Protein AF-A0A9P5WMN0-F1 (afdb_monomer)

Structure (mmCIF, N/CA/C/O backbone):
data_AF-A0A9P5WMN0-F1
#
_entry.id   AF-A0A9P5WMN0-F1
#
loop_
_atom_site.group_PDB
_atom_site.id
_atom_site.type_symbol
_atom_site.label_atom_id
_atom_site.label_alt_id
_atom_site.label_comp_id
_atom_site.label_asym_id
_atom_site.label_entity_id
_atom_site.label_seq_id
_atom_site.pdbx_PD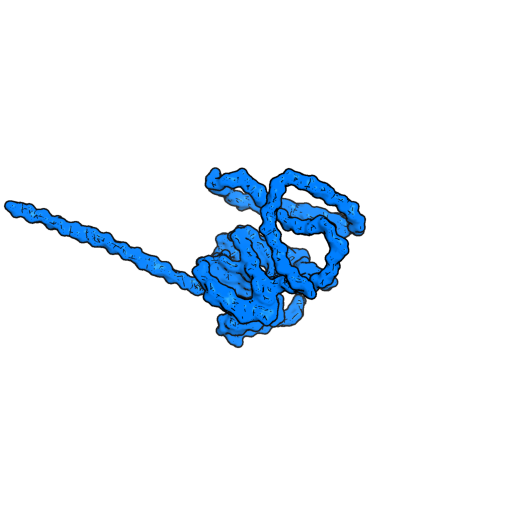B_ins_code
_atom_site.Cartn_x
_atom_site.Cartn_y
_atom_site.Cartn_z
_atom_site.occupancy
_atom_site.B_iso_or_equiv
_atom_site.auth_seq_id
_atom_site.auth_comp_id
_atom_site.auth_asym_id
_atom_site.auth_atom_id
_atom_site.pdbx_PDB_model_num
ATOM 1 N N . MET A 1 1 ? -53.849 22.111 52.551 1.00 44.53 1 MET A N 1
ATOM 2 C CA . MET A 1 1 ? -52.471 22.294 52.045 1.00 44.53 1 MET A CA 1
ATOM 3 C C . MET A 1 1 ? -52.148 21.080 51.183 1.00 44.53 1 MET A C 1
ATOM 5 O O . MET A 1 1 ? -52.202 19.975 51.702 1.00 44.53 1 MET A O 1
ATOM 9 N N . LYS A 1 2 ? -51.969 21.248 49.867 1.00 42.25 2 LYS A N 1
ATOM 10 C CA . LYS A 1 2 ? -51.647 20.153 48.933 1.00 42.25 2 LYS A CA 1
ATOM 11 C C . LYS A 1 2 ? -50.148 20.217 48.636 1.00 42.25 2 LYS A C 1
ATOM 13 O O . LYS A 1 2 ? -49.688 21.231 48.123 1.00 42.25 2 LYS A O 1
ATOM 18 N N . LEU A 1 3 ? -49.412 19.172 49.013 1.00 46.31 3 LEU A N 1
ATOM 19 C CA . LE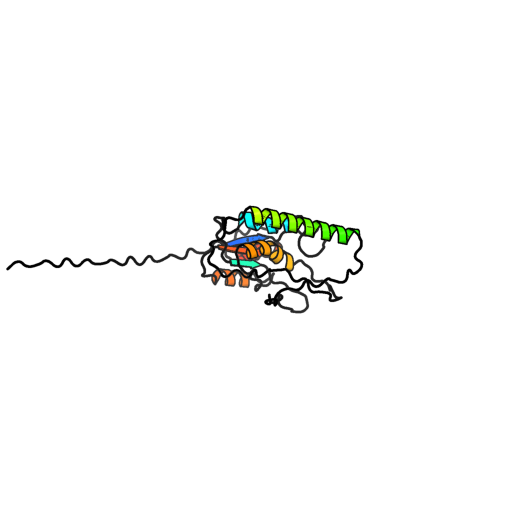U A 1 3 ? -47.995 19.017 48.691 1.00 46.31 3 LEU A CA 1
ATOM 20 C C . LEU A 1 3 ? -47.851 18.703 47.199 1.00 46.31 3 LEU A C 1
ATOM 22 O O . LEU A 1 3 ? -48.393 17.710 46.717 1.00 46.31 3 LEU A O 1
ATOM 26 N N . LEU A 1 4 ? -47.136 19.561 46.474 1.00 49.88 4 LEU A N 1
ATOM 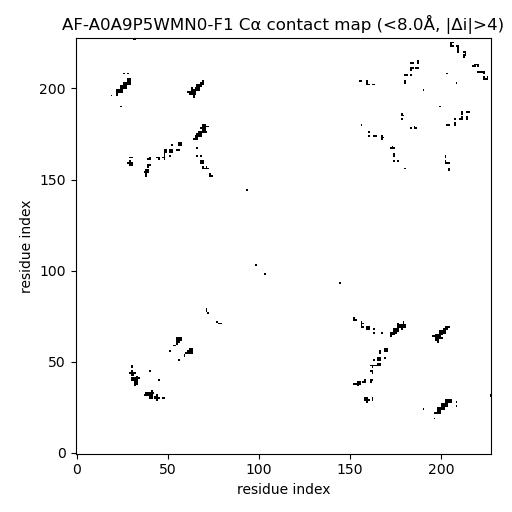27 C CA . LEU A 1 4 ? -46.728 19.308 45.098 1.00 49.88 4 LEU A CA 1
ATOM 28 C C . LEU A 1 4 ? -45.491 18.404 45.128 1.00 49.88 4 LEU A C 1
ATOM 30 O O . LEU A 1 4 ? -44.443 18.781 45.644 1.00 49.88 4 LEU A O 1
ATOM 34 N N . SER A 1 5 ? -45.648 17.191 44.603 1.00 60.88 5 SER A N 1
ATOM 35 C CA . SER A 1 5 ? -44.563 16.241 44.375 1.00 60.88 5 SER A CA 1
ATOM 36 C C . SER A 1 5 ? -43.734 16.719 43.182 1.00 60.88 5 SER A C 1
ATOM 38 O O . SER A 1 5 ? -44.205 16.720 42.046 1.00 60.88 5 SER A O 1
ATOM 40 N N . VAL A 1 6 ? -42.507 17.165 43.443 1.00 59.56 6 VAL A N 1
ATOM 41 C CA . VAL A 1 6 ? -41.497 17.423 42.410 1.00 59.56 6 VAL A CA 1
ATOM 42 C C . VAL A 1 6 ? -40.859 16.086 42.046 1.00 59.56 6 VAL A C 1
ATOM 44 O O . VAL A 1 6 ? -39.997 15.578 42.759 1.00 59.56 6 VAL A O 1
ATOM 47 N N . SER A 1 7 ? -41.329 15.487 40.952 1.00 58.06 7 SER A N 1
ATOM 48 C CA . SER A 1 7 ? -40.680 14.327 40.344 1.00 58.06 7 SER A CA 1
ATOM 49 C C . SER A 1 7 ? -39.392 14.800 39.673 1.00 58.06 7 SER A C 1
ATOM 51 O O . SER A 1 7 ? -39.427 15.509 38.667 1.00 58.06 7 SER A O 1
ATOM 53 N N . ALA A 1 8 ? -38.253 14.463 40.275 1.00 60.94 8 ALA A N 1
ATOM 54 C CA . ALA A 1 8 ? -36.941 14.716 39.707 1.00 60.94 8 ALA A CA 1
ATOM 55 C C . ALA A 1 8 ? -36.767 13.845 38.454 1.00 60.94 8 ALA A C 1
ATOM 57 O O . ALA A 1 8 ? -36.600 12.630 38.539 1.00 60.94 8 ALA A O 1
ATOM 58 N N . LEU A 1 9 ? -36.833 14.476 37.282 1.00 57.47 9 LEU A N 1
ATOM 59 C CA . LEU A 1 9 ? -36.510 13.851 36.005 1.00 57.47 9 LEU A CA 1
ATOM 60 C C . LEU A 1 9 ? -34.980 13.696 35.934 1.00 57.47 9 LEU A C 1
ATOM 62 O O . LEU A 1 9 ? -34.267 14.590 35.481 1.00 57.47 9 LEU A O 1
ATOM 66 N N . SER A 1 10 ? -34.458 12.589 36.464 1.00 63.22 10 SER A N 1
ATOM 67 C CA . SER A 1 10 ? -33.043 12.232 36.338 1.00 63.22 10 SER A CA 1
ATOM 68 C C . SER A 1 10 ? -32.718 11.939 34.873 1.00 63.22 10 SER A C 1
ATOM 70 O O . SER A 1 10 ? -33.024 10.867 34.354 1.00 63.22 10 SER A O 1
ATOM 72 N N . LEU A 1 11 ? -32.095 12.909 34.204 1.00 59.69 11 LEU A N 1
ATOM 73 C CA . LEU A 1 11 ? -31.536 12.766 32.865 1.00 59.69 11 LEU A CA 1
ATOM 74 C C . LEU A 1 11 ? -30.293 11.864 32.955 1.00 59.69 11 LEU A C 1
ATOM 76 O O . LEU A 1 11 ? -29.200 12.318 33.292 1.00 59.69 11 LEU A O 1
ATOM 80 N N . VAL A 1 12 ? -30.468 10.563 32.718 1.00 63.06 12 VAL A N 1
ATOM 81 C CA . VAL A 1 12 ? -29.351 9.613 32.631 1.00 63.06 12 VAL A CA 1
ATOM 82 C C . VAL A 1 12 ? -28.606 9.892 31.324 1.00 63.06 12 VAL A C 1
ATOM 84 O O . VAL A 1 12 ? -29.036 9.484 30.248 1.00 63.06 12 VAL A O 1
ATOM 87 N N . LEU A 1 13 ? -27.494 10.622 31.412 1.00 63.94 13 LEU A N 1
ATOM 88 C CA . LEU A 1 13 ? -26.511 10.730 30.336 1.00 63.94 13 LEU A CA 1
ATOM 89 C C . LEU A 1 13 ? -25.869 9.350 30.140 1.00 63.94 13 LEU A C 1
ATOM 91 O O . LEU A 1 13 ? -24.955 8.978 30.874 1.00 63.94 13 LEU A O 1
ATOM 95 N N . LEU A 1 14 ? -26.362 8.576 29.169 1.00 63.16 14 LEU A N 1
ATOM 96 C CA . LEU A 1 14 ? -25.660 7.388 28.687 1.00 63.16 14 LEU A CA 1
ATOM 97 C C . LEU A 1 14 ? -24.395 7.857 27.957 1.00 63.16 14 LEU A C 1
ATOM 99 O O . LEU A 1 14 ? -24.438 8.236 26.788 1.00 63.16 14 LEU A O 1
ATOM 103 N N . SER A 1 15 ? -23.262 7.845 28.651 1.00 66.19 15 SER A N 1
ATOM 104 C CA . SER A 1 15 ? -21.945 7.966 28.038 1.00 66.19 15 SER A CA 1
ATOM 105 C C . SER A 1 15 ? -21.665 6.702 27.223 1.00 66.19 15 SER A C 1
ATOM 107 O O . SER A 1 15 ? -21.226 5.678 27.744 1.00 66.19 15 SER A O 1
ATOM 109 N N . THR A 1 16 ? -21.939 6.752 25.919 1.00 65.88 16 THR A N 1
ATOM 110 C CA . THR A 1 16 ? -21.527 5.698 24.988 1.00 65.88 16 THR A CA 1
ATOM 111 C C . THR A 1 16 ? -20.004 5.697 24.898 1.00 65.88 16 THR A C 1
ATOM 113 O O . THR A 1 16 ? -19.410 6.536 24.218 1.00 65.88 16 THR A O 1
ATOM 116 N N . LEU A 1 17 ? -19.358 4.770 25.603 1.00 62.41 17 LEU A N 1
ATOM 117 C CA . LEU A 1 17 ? -17.940 4.479 25.423 1.00 62.41 17 LEU A CA 1
ATOM 118 C C . LEU A 1 17 ? -17.764 3.867 24.029 1.00 62.41 17 LEU A C 1
ATOM 120 O O . LEU A 1 17 ? -18.001 2.676 23.826 1.00 62.41 17 LEU A O 1
ATOM 124 N N . ALA A 1 18 ? -17.386 4.692 23.052 1.00 63.16 18 ALA A N 1
ATOM 125 C CA . ALA A 1 18 ? -16.994 4.215 21.736 1.00 63.16 18 ALA A CA 1
ATOM 126 C C . ALA A 1 18 ? -15.777 3.300 21.909 1.00 63.16 18 ALA A C 1
ATOM 128 O O . ALA A 1 18 ? -14.678 3.745 22.241 1.00 63.16 18 ALA A O 1
ATOM 129 N N . THR A 1 19 ? -15.987 1.998 21.738 1.00 60.47 19 THR A N 1
ATOM 130 C CA . THR A 1 19 ? -14.888 1.039 21.754 1.00 60.47 19 THR A CA 1
ATOM 131 C C . THR A 1 19 ? -14.175 1.189 20.418 1.00 60.47 19 THR A C 1
ATOM 133 O O . THR A 1 19 ? -14.721 0.815 19.383 1.00 60.47 19 THR A O 1
ATOM 136 N N . ALA A 1 20 ? -12.988 1.795 20.414 1.00 67.31 20 ALA A N 1
ATOM 137 C CA . ALA A 1 20 ? -12.162 1.839 19.215 1.00 67.31 20 ALA A CA 1
ATOM 138 C C . ALA A 1 20 ? -11.771 0.397 18.862 1.00 67.31 20 ALA A C 1
ATOM 140 O O . ALA A 1 20 ? -10.966 -0.223 19.563 1.00 67.31 20 ALA A O 1
ATOM 141 N N . SER A 1 21 ? -12.389 -0.158 17.817 1.00 74.06 21 SER A N 1
ATOM 142 C CA . SER A 1 21 ? -11.979 -1.454 17.282 1.00 74.06 21 SER A CA 1
ATOM 143 C C . SER A 1 21 ? -10.511 -1.379 16.880 1.00 74.06 21 SER A C 1
ATOM 145 O O . SER A 1 21 ? -10.051 -0.352 16.375 1.00 74.06 21 SER A O 1
ATOM 147 N N . LYS A 1 22 ? -9.766 -2.466 17.101 1.00 83.69 22 LYS A N 1
ATOM 148 C CA . LYS A 1 22 ? -8.418 -2.565 16.541 1.00 83.69 22 LYS A CA 1
ATOM 149 C C . LYS A 1 22 ? -8.531 -2.523 15.009 1.00 83.69 22 LYS A C 1
ATOM 151 O O . LYS A 1 22 ? -9.457 -3.145 14.482 1.00 83.69 22 LYS A O 1
ATOM 156 N N . PRO A 1 23 ? -7.637 -1.801 14.315 1.00 93.38 23 PRO A N 1
ATOM 157 C CA . PRO A 1 23 ? -7.637 -1.783 12.861 1.00 93.38 23 PRO A CA 1
ATOM 158 C C . PRO A 1 23 ? -7.318 -3.181 12.326 1.00 93.38 23 PRO A C 1
ATOM 160 O O . PRO A 1 23 ? -6.472 -3.887 12.882 1.00 93.38 23 PRO A O 1
ATOM 163 N N . THR A 1 24 ? -7.960 -3.562 11.230 1.00 95.19 24 THR A N 1
ATOM 164 C CA . THR A 1 24 ? -7.490 -4.661 10.386 1.00 95.19 24 THR A CA 1
ATOM 165 C C . THR A 1 24 ? -6.343 -4.150 9.516 1.00 95.19 24 THR A C 1
ATOM 167 O O . THR A 1 24 ? -6.385 -3.020 9.025 1.00 95.19 24 THR A O 1
ATOM 170 N N . VAL A 1 25 ? -5.305 -4.968 9.349 1.00 95.75 25 VAL A N 1
ATOM 171 C CA . VAL A 1 25 ? -4.177 -4.678 8.459 1.00 95.75 25 VAL A CA 1
ATOM 172 C C . VAL A 1 25 ? -4.340 -5.519 7.200 1.00 95.75 25 VAL A C 1
ATOM 174 O O . VAL A 1 25 ? -4.407 -6.742 7.279 1.00 95.75 25 VAL A O 1
ATOM 177 N N . TYR A 1 26 ? -4.407 -4.856 6.052 1.00 96.44 26 TYR A N 1
ATOM 178 C CA . TYR A 1 26 ? -4.365 -5.468 4.732 1.00 96.44 26 TYR A CA 1
ATOM 179 C C . TYR A 1 26 ? -2.967 -5.282 4.169 1.00 96.44 26 TYR A C 1
ATOM 181 O O . TYR A 1 26 ? -2.472 -4.159 4.094 1.00 96.44 26 TYR A O 1
ATOM 189 N N . LEU A 1 27 ? -2.341 -6.381 3.777 1.00 94.25 27 LEU A N 1
ATOM 190 C CA . LEU A 1 27 ? -1.017 -6.378 3.182 1.00 94.25 27 LEU A CA 1
ATOM 191 C C . LEU A 1 27 ? -1.140 -6.829 1.724 1.00 94.25 27 LEU A C 1
ATOM 193 O O . LEU A 1 27 ? -1.723 -7.876 1.449 1.00 94.25 27 LEU A O 1
ATOM 197 N N . ILE A 1 28 ? -0.633 -6.017 0.798 1.00 94.19 28 ILE A N 1
ATOM 198 C CA . ILE A 1 28 ? -0.629 -6.294 -0.640 1.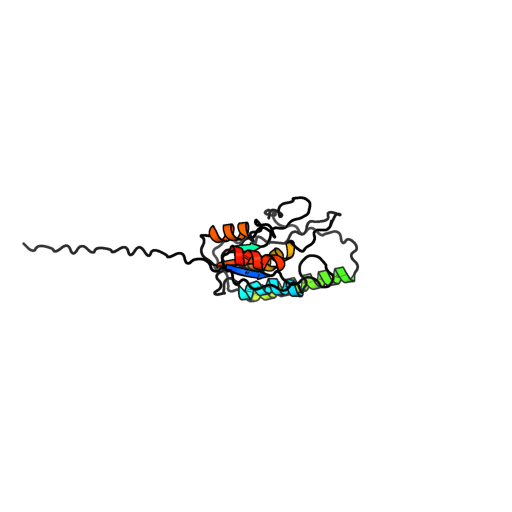00 94.19 28 ILE A CA 1
ATOM 199 C C . ILE A 1 28 ? 0.790 -6.184 -1.206 1.00 94.19 28 ILE A C 1
ATOM 201 O O . ILE A 1 28 ? 1.632 -5.436 -0.707 1.00 94.19 28 ILE A O 1
ATOM 205 N N . ARG A 1 29 ? 1.050 -6.920 -2.285 1.00 93.06 29 ARG A N 1
ATOM 206 C CA . ARG A 1 29 ? 2.260 -6.759 -3.099 1.00 93.06 29 ARG A CA 1
ATOM 207 C C . ARG A 1 29 ? 2.099 -5.568 -4.048 1.00 93.06 29 ARG A C 1
ATOM 209 O O . ARG A 1 29 ? 0.979 -5.218 -4.423 1.00 93.06 29 ARG A O 1
ATOM 216 N N . HIS A 1 30 ? 3.220 -4.988 -4.475 1.00 92.31 30 HIS A N 1
ATOM 217 C CA . HIS A 1 30 ? 3.236 -4.053 -5.598 1.00 92.31 30 HIS A CA 1
ATOM 218 C C . HIS A 1 30 ? 2.675 -4.661 -6.897 1.00 92.31 30 HIS A C 1
ATOM 220 O O . HIS A 1 30 ? 2.721 -5.872 -7.117 1.00 92.31 30 HIS A O 1
ATOM 226 N N . GLY A 1 31 ? 2.208 -3.798 -7.797 1.00 90.69 31 GLY A N 1
ATOM 227 C CA . GLY A 1 31 ? 1.815 -4.166 -9.152 1.00 90.69 31 GLY A CA 1
ATOM 228 C C . GLY A 1 31 ? 2.992 -4.648 -10.008 1.00 90.69 31 GLY A C 1
ATOM 229 O O . GLY A 1 31 ? 4.164 -4.527 -9.668 1.00 90.69 31 GLY A O 1
ATOM 230 N N . GLU A 1 32 ? 2.669 -5.210 -11.152 1.00 90.94 32 GLU A N 1
ATOM 231 C CA . GLU A 1 32 ? 3.518 -6.096 -11.931 1.00 90.94 32 GLU A CA 1
ATOM 232 C C . GLU A 1 32 ? 4.648 -5.335 -12.591 1.00 90.94 32 GLU A C 1
ATOM 234 O O . GLU A 1 32 ? 4.435 -4.261 -13.165 1.00 90.94 32 GLU A O 1
ATOM 239 N N . LYS A 1 33 ? 5.835 -5.937 -12.557 1.00 88.62 33 LYS A N 1
ATOM 240 C CA . LYS A 1 33 ? 7.034 -5.379 -13.167 1.00 88.62 33 LYS A CA 1
ATOM 241 C C . LYS A 1 33 ? 6.930 -5.427 -14.701 1.00 88.62 33 LYS A C 1
ATOM 243 O O . LYS A 1 33 ? 6.336 -6.354 -15.257 1.00 88.62 33 LYS A O 1
ATOM 248 N N . PRO A 1 34 ? 7.496 -4.441 -15.411 1.00 85.56 34 PRO A N 1
ATOM 249 C CA . PRO A 1 34 ? 7.725 -4.549 -16.845 1.00 85.56 34 PRO A CA 1
ATOM 250 C C . PRO A 1 34 ? 8.575 -5.782 -17.181 1.00 85.56 34 PRO A C 1
ATOM 252 O O . PRO A 1 34 ? 9.575 -6.058 -16.519 1.00 85.56 34 PRO A O 1
ATOM 255 N N . SER A 1 35 ? 8.205 -6.521 -18.230 1.00 85.25 35 SER A N 1
ATOM 256 C CA . SER A 1 35 ? 8.931 -7.730 -18.657 1.00 85.25 35 SER A CA 1
ATOM 257 C C . SER A 1 35 ? 10.324 -7.441 -19.222 1.00 85.25 35 SER A C 1
ATOM 259 O O . SER A 1 35 ? 11.151 -8.340 -19.319 1.00 85.25 35 SER A O 1
ATOM 261 N N . ASP A 1 36 ? 10.571 -6.198 -19.631 1.00 79.31 36 ASP A N 1
ATOM 262 C CA . ASP A 1 36 ? 11.859 -5.717 -20.132 1.00 79.31 36 ASP A CA 1
ATOM 263 C C . ASP A 1 36 ? 12.821 -5.296 -19.006 1.00 79.31 36 ASP A C 1
ATOM 265 O O . ASP A 1 36 ? 13.925 -4.828 -19.281 1.00 79.31 36 ASP A O 1
ATOM 269 N N . GLY A 1 37 ? 12.415 -5.463 -17.741 1.00 77.75 37 GLY A N 1
ATOM 270 C CA . GLY A 1 37 ? 13.210 -5.087 -16.576 1.00 77.75 37 GLY A CA 1
ATOM 271 C C . GLY A 1 37 ? 13.271 -3.580 -16.326 1.00 77.75 37 GLY A C 1
ATOM 272 O O . GLY A 1 37 ? 14.035 -3.149 -15.459 1.00 77.75 37 GLY A O 1
ATOM 273 N N . SER A 1 38 ? 12.482 -2.775 -17.048 1.00 74.12 38 SER A N 1
ATOM 274 C CA . SER A 1 38 ? 12.406 -1.335 -16.807 1.00 74.12 38 SER A CA 1
ATOM 275 C C . SER A 1 38 ? 11.845 -0.998 -15.415 1.00 74.12 38 SER A C 1
ATOM 277 O O . SER A 1 38 ? 11.296 -1.831 -14.677 1.00 74.12 38 SER A O 1
ATOM 279 N N . THR A 1 39 ? 12.071 0.246 -14.998 1.00 79.94 39 THR A N 1
ATOM 280 C CA . THR A 1 39 ? 11.676 0.769 -13.687 1.00 79.94 39 THR A CA 1
ATOM 281 C C . THR A 1 39 ? 10.161 0.985 -13.604 1.00 79.94 39 THR A C 1
ATOM 283 O O . THR A 1 39 ? 9.492 1.136 -14.621 1.00 79.94 39 THR A O 1
ATOM 286 N N . GLY A 1 40 ? 9.601 1.003 -12.389 1.00 82.50 40 GLY A N 1
ATOM 287 C CA . GLY A 1 40 ? 8.171 1.268 -12.189 1.00 82.50 40 GLY A CA 1
ATOM 288 C C . GLY A 1 40 ? 7.253 0.087 -12.530 1.00 82.50 40 GLY A C 1
ATOM 289 O O . GLY A 1 40 ? 7.667 -1.073 -12.468 1.00 82.50 40 GLY A O 1
ATOM 290 N N . LEU A 1 41 ? 5.980 0.376 -12.808 1.00 84.00 41 LEU A N 1
ATOM 291 C CA . LEU A 1 41 ? 4.943 -0.623 -13.090 1.00 84.00 41 LEU A CA 1
ATOM 292 C C . LEU A 1 41 ? 4.820 -0.892 -14.596 1.00 84.00 41 LEU A C 1
ATOM 294 O O . LEU A 1 41 ? 4.970 -0.000 -15.422 1.00 84.00 41 LEU A O 1
ATOM 298 N N . SER A 1 42 ? 4.486 -2.128 -14.959 1.00 86.62 42 SER A N 1
ATOM 299 C CA . SER A 1 42 ? 3.977 -2.447 -16.296 1.00 86.62 42 SER A CA 1
ATOM 300 C C . SER A 1 42 ? 2.608 -1.797 -16.516 1.00 86.62 42 SER A C 1
ATOM 302 O O . SER A 1 42 ? 1.894 -1.521 -15.556 1.00 86.62 42 SER A O 1
ATOM 304 N N . SER A 1 43 ? 2.162 -1.667 -17.770 1.00 87.88 43 SER A N 1
ATOM 305 C CA . SER A 1 43 ? 0.802 -1.183 -18.080 1.00 87.88 43 SER A CA 1
ATOM 306 C C . SER A 1 43 ? -0.298 -1.984 -17.363 1.00 87.88 43 SER A C 1
ATOM 308 O O . SER A 1 43 ? -1.291 -1.425 -16.896 1.00 87.88 43 SER A O 1
ATOM 310 N N . ALA A 1 44 ? -0.106 -3.297 -17.212 1.00 90.12 44 ALA A N 1
ATOM 311 C CA . ALA A 1 44 ? -1.030 -4.135 -16.458 1.00 90.12 44 ALA A CA 1
ATOM 312 C C . ALA A 1 44 ? -0.957 -3.851 -14.940 1.00 90.12 44 ALA A C 1
ATOM 314 O O . ALA A 1 44 ? -1.988 -3.819 -14.266 1.00 90.12 44 ALA A O 1
ATOM 315 N N . GLY A 1 45 ? 0.241 -3.593 -14.403 1.00 90.31 45 GLY A N 1
ATOM 316 C CA . GLY A 1 45 ? 0.448 -3.134 -13.025 1.00 90.31 45 GLY A CA 1
ATOM 317 C C . GLY A 1 45 ? -0.205 -1.776 -12.742 1.00 90.31 45 GLY A C 1
ATOM 318 O O . GLY A 1 45 ? -0.921 -1.640 -11.752 1.00 90.31 45 GLY A O 1
ATOM 319 N N . GLU A 1 46 ? -0.057 -0.806 -13.646 1.00 90.38 46 GLU A N 1
ATOM 320 C CA . GLU A 1 46 ? -0.739 0.496 -13.580 1.00 90.38 46 GLU A CA 1
ATOM 321 C C . GLU A 1 46 ? -2.266 0.328 -13.586 1.00 90.38 46 GLU A C 1
ATOM 323 O O . GLU A 1 46 ? -2.979 0.932 -12.781 1.00 90.38 46 GLU A O 1
ATOM 328 N N . GLN A 1 47 ? -2.792 -0.542 -14.456 1.00 91.19 47 GLN A N 1
ATOM 329 C CA . GLN A 1 47 ? -4.224 -0.832 -14.494 1.00 91.19 47 GLN A CA 1
ATOM 330 C C . GLN A 1 47 ? -4.714 -1.435 -13.171 1.00 91.19 47 GLN A C 1
ATOM 332 O O . GLN A 1 47 ? -5.803 -1.092 -12.702 1.00 91.19 47 GLN A O 1
ATOM 337 N N . ARG A 1 48 ? -3.926 -2.311 -12.542 1.00 92.12 48 ARG A N 1
ATOM 338 C CA . ARG A 1 48 ? -4.267 -2.876 -11.229 1.00 92.12 48 ARG A CA 1
ATOM 339 C C . ARG A 1 48 ? -4.203 -1.850 -10.109 1.00 92.12 48 ARG A C 1
ATOM 341 O O . ARG A 1 48 ? -5.128 -1.833 -9.298 1.00 92.12 48 ARG A O 1
ATOM 348 N N . ALA A 1 49 ? -3.219 -0.953 -10.118 1.00 93.12 49 ALA A N 1
ATOM 349 C CA . ALA A 1 49 ? -3.165 0.186 -9.202 1.00 93.12 49 ALA A CA 1
ATOM 350 C C . ALA A 1 49 ? -4.461 1.017 -9.279 1.00 93.12 49 ALA A C 1
ATOM 352 O O . ALA A 1 49 ? -5.099 1.300 -8.265 1.00 93.12 49 ALA A O 1
ATOM 353 N N . GLN A 1 50 ? -4.946 1.293 -10.495 1.00 94.50 50 GLN A N 1
ATOM 354 C CA . GLN A 1 50 ? -6.235 1.966 -10.700 1.00 94.50 50 GLN A CA 1
ATOM 355 C C . GLN A 1 50 ? -7.428 1.146 -10.186 1.00 94.50 50 GLN A C 1
ATOM 357 O O . GLN A 1 50 ? -8.380 1.700 -9.631 1.00 94.50 50 GLN A O 1
ATOM 362 N N . CYS A 1 51 ? -7.401 -0.179 -10.341 1.00 94.88 51 CYS A N 1
ATOM 363 C CA . CYS A 1 51 ? -8.459 -1.059 -9.850 1.00 94.88 51 CYS A CA 1
ATOM 364 C C . CYS A 1 51 ? -8.562 -1.098 -8.318 1.00 94.88 51 CYS A C 1
ATOM 366 O O . CYS A 1 51 ? -9.660 -1.364 -7.822 1.00 94.88 51 CYS A O 1
ATOM 368 N N . LEU A 1 52 ? -7.502 -0.774 -7.564 1.00 96.25 52 LEU A N 1
ATOM 369 C CA . LEU A 1 52 ? -7.570 -0.710 -6.097 1.00 96.25 52 LEU A CA 1
ATOM 370 C C . LEU A 1 52 ? -8.638 0.269 -5.605 1.00 96.25 52 LEU A C 1
ATOM 372 O O . LEU A 1 52 ? -9.283 -0.002 -4.598 1.00 96.25 52 LEU A O 1
ATOM 376 N N . ARG A 1 53 ? -8.917 1.340 -6.355 1.00 95.62 53 ARG A N 1
ATOM 377 C CA . ARG A 1 53 ? -10.000 2.297 -6.062 1.00 95.62 53 ARG A CA 1
ATOM 378 C C . ARG A 1 53 ? -11.379 1.636 -6.016 1.00 95.62 53 ARG A C 1
ATOM 380 O O . ARG A 1 53 ? -12.247 2.060 -5.267 1.00 95.62 53 ARG A O 1
ATOM 387 N N . LYS A 1 54 ? -11.588 0.566 -6.787 1.00 93.00 54 LYS A N 1
ATOM 388 C CA . LYS A 1 54 ? -12.849 -0.193 -6.782 1.00 93.00 54 LYS A CA 1
ATOM 389 C C . LYS A 1 54 ? -12.933 -1.182 -5.621 1.00 93.00 54 LYS A C 1
ATOM 391 O O . LYS A 1 54 ? -14.034 -1.492 -5.185 1.00 93.00 54 LYS A O 1
ATOM 396 N N . VAL A 1 55 ? -11.790 -1.688 -5.154 1.00 96.50 55 VAL A N 1
ATOM 397 C CA . VAL A 1 55 ? -11.717 -2.691 -4.080 1.00 96.50 55 VAL A CA 1
ATOM 398 C C . VAL A 1 55 ? -11.710 -2.018 -2.713 1.00 96.50 55 VAL A C 1
ATOM 400 O O . VAL A 1 55 ? -12.522 -2.363 -1.869 1.00 96.50 55 VAL A O 1
ATOM 403 N N . PHE A 1 56 ? -10.830 -1.038 -2.522 1.00 97.62 56 PHE A N 1
ATOM 404 C CA . PHE A 1 56 ? -10.533 -0.384 -1.246 1.00 97.62 56 PHE A CA 1
ATOM 405 C C . PHE A 1 56 ? -11.030 1.067 -1.162 1.00 97.62 56 PHE A C 1
ATOM 407 O O . PHE A 1 56 ? -10.767 1.745 -0.170 1.00 97.62 56 PHE A O 1
ATOM 414 N N . GLY A 1 57 ? -11.714 1.569 -2.196 1.00 94.50 57 GLY A N 1
ATOM 415 C CA . GLY A 1 57 ? -12.200 2.950 -2.241 1.00 94.50 57 GLY A CA 1
ATOM 416 C C . GLY A 1 57 ? -13.259 3.266 -1.185 1.00 94.50 57 GLY A C 1
ATOM 417 O O . GLY A 1 57 ? -13.711 2.397 -0.436 1.00 94.50 57 GLY A O 1
ATOM 418 N N . ALA A 1 58 ? -13.697 4.526 -1.148 1.00 93.62 58 ALA A N 1
ATOM 419 C CA . ALA A 1 58 ? -14.562 5.055 -0.088 1.00 93.62 58 ALA A CA 1
ATOM 420 C C . ALA A 1 58 ? -15.927 4.350 0.035 1.00 93.62 58 ALA A C 1
ATOM 422 O O . ALA A 1 58 ? -16.550 4.396 1.091 1.00 93.62 58 ALA A O 1
ATOM 423 N N . SER A 1 59 ? -16.402 3.704 -1.034 1.00 92.06 59 SER A N 1
ATOM 424 C CA . SER A 1 59 ? -17.648 2.928 -1.038 1.00 92.06 59 SER A CA 1
ATOM 425 C C . SER A 1 59 ? -17.478 1.475 -0.586 1.00 92.06 59 SER A C 1
ATOM 427 O O . SER A 1 59 ? -18.445 0.720 -0.631 1.00 92.06 59 SER A O 1
ATOM 429 N N . SER A 1 60 ? -16.259 1.051 -0.248 1.00 94.88 60 SER A N 1
ATOM 430 C CA . SER A 1 60 ? -15.964 -0.322 0.155 1.00 94.88 60 SER A CA 1
ATOM 431 C C . SER A 1 60 ? -16.106 -0.527 1.662 1.00 94.88 60 SER A C 1
ATOM 433 O O . SER A 1 60 ? -15.872 0.384 2.457 1.00 94.88 60 SER A O 1
ATOM 435 N N . ASP A 1 61 ? -16.392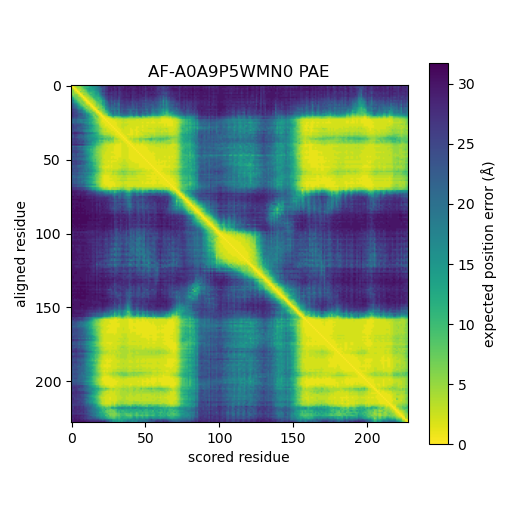 -1.764 2.065 1.00 94.75 61 ASP A N 1
ATOM 436 C CA . ASP A 1 61 ? -16.451 -2.150 3.481 1.00 94.75 61 ASP A CA 1
ATOM 437 C C . ASP A 1 61 ? -15.059 -2.239 4.139 1.00 94.75 61 ASP A C 1
ATOM 439 O O . ASP A 1 61 ? -14.947 -2.405 5.354 1.00 94.75 61 ASP A O 1
ATOM 443 N N . TYR A 1 62 ? -13.981 -2.100 3.356 1.00 96.38 62 TYR A N 1
ATOM 444 C CA . TYR A 1 62 ? -12.609 -2.143 3.861 1.00 96.38 62 TYR A CA 1
ATOM 445 C C . TYR A 1 62 ? -12.240 -0.916 4.694 1.00 96.38 62 TYR A C 1
ATOM 447 O O . TYR A 1 62 ? -11.342 -1.027 5.523 1.00 96.38 62 TYR A O 1
ATOM 455 N N . ASN A 1 63 ? -12.913 0.228 4.508 1.00 96.19 63 ASN A N 1
ATOM 456 C CA . ASN A 1 63 ? -12.756 1.429 5.340 1.00 96.19 63 ASN A CA 1
ATOM 457 C C . ASN A 1 63 ? -11.279 1.819 5.588 1.00 96.19 63 ASN A C 1
ATOM 459 O O . ASN A 1 63 ? -10.831 1.901 6.734 1.00 96.19 63 ASN A O 1
ATOM 463 N N . ILE A 1 64 ? -10.493 1.994 4.521 1.00 97.69 64 ILE A N 1
ATOM 464 C CA . ILE A 1 64 ? -9.060 2.306 4.628 1.00 97.69 64 ILE A CA 1
ATOM 465 C C . ILE A 1 64 ? -8.864 3.736 5.148 1.00 97.69 64 ILE A C 1
ATOM 467 O O . ILE A 1 64 ? -9.313 4.700 4.535 1.00 97.69 64 ILE A O 1
ATOM 471 N N . GLY A 1 65 ? -8.169 3.867 6.281 1.00 96.38 65 GLY A N 1
ATOM 472 C CA . GLY A 1 65 ? -7.868 5.146 6.938 1.00 96.38 65 GLY A CA 1
ATOM 473 C C . GLY A 1 65 ? -6.371 5.448 7.064 1.00 96.38 65 GLY A C 1
ATOM 474 O O . GLY A 1 65 ? -5.990 6.472 7.642 1.00 96.38 65 GLY A O 1
ATOM 475 N N . TYR A 1 66 ? -5.512 4.547 6.585 1.00 97.81 66 TYR A N 1
ATOM 476 C CA . TYR A 1 66 ? -4.061 4.705 6.566 1.00 97.81 66 TYR A CA 1
ATOM 477 C C . TYR A 1 66 ? -3.453 3.818 5.487 1.00 97.81 66 TYR A C 1
ATOM 479 O O . TYR A 1 66 ? -3.790 2.639 5.399 1.00 97.81 66 TYR A O 1
ATOM 487 N N . ILE A 1 67 ? -2.574 4.397 4.675 1.00 97.75 67 ILE A N 1
ATOM 488 C CA . ILE A 1 67 ? -1.874 3.704 3.599 1.00 97.75 67 ILE A CA 1
ATOM 489 C C . ILE A 1 67 ? -0.380 3.862 3.849 1.00 97.75 67 ILE A C 1
ATOM 491 O O . ILE A 1 67 ? 0.087 4.974 4.096 1.00 97.75 67 ILE A O 1
ATOM 495 N N . MET A 1 68 ? 0.353 2.758 3.778 1.00 95.62 68 MET A N 1
ATOM 496 C CA . MET A 1 68 ? 1.803 2.735 3.910 1.00 95.62 68 MET A CA 1
ATOM 497 C C . MET A 1 68 ? 2.421 1.962 2.744 1.00 95.62 68 MET A C 1
ATOM 499 O O . MET A 1 68 ? 1.871 0.957 2.293 1.00 95.62 68 MET A O 1
ATOM 503 N N . ALA A 1 69 ? 3.568 2.425 2.267 1.00 94.12 69 ALA A N 1
ATOM 504 C CA . ALA A 1 69 ? 4.367 1.756 1.253 1.00 94.12 69 ALA A CA 1
ATOM 505 C C . ALA A 1 69 ? 5.849 1.807 1.633 1.00 94.12 69 ALA A C 1
ATOM 507 O O . ALA A 1 69 ? 6.252 2.613 2.472 1.00 94.12 69 ALA A O 1
ATOM 508 N N . GLN A 1 70 ? 6.666 0.941 1.035 1.00 88.50 70 GLN A N 1
ATOM 509 C CA . GLN A 1 70 ? 8.098 0.927 1.336 1.00 88.50 70 GLN A CA 1
ATOM 510 C C . GLN A 1 70 ? 8.772 2.253 1.000 1.00 88.50 70 GLN A C 1
ATOM 512 O O . GLN A 1 70 ? 8.450 2.890 -0.005 1.00 88.50 70 GLN A O 1
ATOM 517 N N . ALA A 1 71 ? 9.718 2.662 1.846 1.00 81.25 71 ALA A N 1
ATOM 518 C CA . ALA A 1 71 ? 10.508 3.852 1.598 1.00 81.25 71 ALA A CA 1
ATOM 519 C C . ALA A 1 71 ? 11.312 3.712 0.307 1.00 81.25 71 ALA A C 1
ATOM 521 O O . ALA A 1 71 ? 11.950 2.691 0.025 1.00 81.25 71 ALA A O 1
ATOM 522 N N . TYR A 1 72 ? 11.347 4.810 -0.433 1.00 67.62 72 TYR A N 1
ATOM 523 C CA . TYR A 1 72 ? 12.248 4.975 -1.549 1.00 67.62 72 TYR A CA 1
ATOM 524 C C . TYR A 1 72 ? 13.689 5.094 -1.034 1.00 67.62 72 TYR A C 1
ATOM 526 O O . TYR A 1 72 ? 13.994 5.987 -0.241 1.00 67.62 72 TYR A O 1
ATOM 534 N N . LYS A 1 73 ? 14.596 4.230 -1.498 1.00 57.88 73 LYS A N 1
ATOM 535 C CA . LYS A 1 73 ? 16.033 4.516 -1.434 1.00 57.88 73 LYS A CA 1
ATOM 536 C C . LYS A 1 73 ? 16.494 4.816 -2.850 1.00 57.88 73 LYS A C 1
ATOM 538 O O . LYS A 1 73 ? 16.394 3.957 -3.712 1.00 57.88 73 LYS A O 1
ATOM 543 N N . SER A 1 74 ? 17.006 6.023 -3.062 1.00 48.53 74 SER A N 1
ATOM 544 C CA . SER A 1 74 ? 18.055 6.219 -4.058 1.00 48.53 74 SER A CA 1
ATOM 545 C C . SER A 1 74 ? 19.392 6.093 -3.340 1.00 48.53 74 SER A C 1
ATOM 547 O O . SER A 1 74 ? 19.512 6.480 -2.171 1.00 48.53 74 SER A O 1
ATOM 549 N N . ASP A 1 75 ? 20.412 5.619 -4.042 1.00 42.09 75 ASP A N 1
ATOM 550 C CA . ASP A 1 75 ? 21.765 5.390 -3.520 1.00 42.09 75 ASP A CA 1
ATOM 551 C C . ASP A 1 75 ? 22.485 6.667 -3.014 1.00 42.09 75 ASP A C 1
ATOM 553 O O . ASP A 1 75 ? 23.669 6.632 -2.683 1.00 42.09 75 ASP A O 1
ATOM 557 N N . ARG A 1 76 ? 21.802 7.822 -2.932 1.00 37.53 76 ARG A N 1
ATOM 558 C CA . ARG A 1 76 ? 22.358 9.120 -2.505 1.00 37.53 76 ARG A CA 1
ATOM 559 C C . ARG A 1 76 ? 21.517 9.928 -1.506 1.00 37.53 76 ARG A C 1
ATOM 561 O O . ARG A 1 76 ? 21.746 11.125 -1.347 1.00 37.53 76 ARG A O 1
ATOM 568 N N . GLY A 1 77 ? 20.621 9.294 -0.747 1.00 39.81 77 GLY A N 1
ATOM 569 C CA . GLY A 1 77 ? 20.058 9.922 0.458 1.00 39.81 77 GLY A CA 1
ATOM 570 C C . GLY A 1 77 ? 19.211 11.177 0.205 1.00 39.81 77 GLY A C 1
ATOM 571 O O . GLY A 1 77 ? 19.244 12.111 1.006 1.00 39.81 77 GLY A O 1
ATOM 572 N N . GLN A 1 78 ? 18.441 11.216 -0.884 1.00 38.56 78 GLN A N 1
ATOM 573 C CA . GLN A 1 78 ? 17.358 12.191 -1.033 1.00 38.56 78 GLN A CA 1
ATOM 574 C C . GLN A 1 78 ? 16.037 11.609 -0.510 1.00 38.56 78 GLN A C 1
ATOM 576 O O . GLN A 1 78 ? 15.607 10.533 -0.923 1.00 38.56 78 GLN A O 1
ATOM 581 N N . GLN A 1 79 ? 15.410 12.346 0.413 1.00 38.62 79 GLN A N 1
ATOM 582 C CA . GLN A 1 79 ? 14.033 12.139 0.870 1.00 38.62 79 GLN A CA 1
ATOM 583 C C . GLN A 1 79 ? 13.040 12.337 -0.292 1.00 38.62 79 GLN A C 1
ATOM 585 O O . GLN A 1 79 ? 13.346 13.106 -1.208 1.00 38.62 79 GLN A O 1
ATOM 590 N N . PRO A 1 80 ? 11.853 11.699 -0.262 1.00 44.81 80 PRO A N 1
ATOM 591 C CA . PRO A 1 80 ? 10.839 11.908 -1.285 1.00 44.81 80 PRO A CA 1
ATOM 592 C C . PRO A 1 80 ? 10.422 13.380 -1.379 1.00 44.81 80 PRO A C 1
ATOM 594 O O . PRO A 1 80 ? 10.393 14.127 -0.398 1.00 44.81 80 PRO A O 1
ATOM 597 N N . MET A 1 81 ? 10.132 13.766 -2.615 1.00 43.12 81 MET A N 1
ATOM 598 C CA . MET A 1 81 ? 9.814 15.113 -3.070 1.00 43.12 81 MET A CA 1
ATOM 599 C C . MET A 1 81 ? 8.694 15.745 -2.222 1.00 43.12 81 MET A C 1
ATOM 601 O O . MET A 1 81 ? 7.628 15.143 -2.080 1.00 43.12 81 MET A O 1
ATOM 605 N N . PRO A 1 82 ? 8.866 16.965 -1.681 1.00 34.47 82 PRO A N 1
ATOM 606 C CA . PRO A 1 82 ? 7.759 17.667 -1.050 1.00 34.47 82 PRO A CA 1
ATOM 607 C C . PRO A 1 82 ? 6.719 18.046 -2.113 1.00 34.47 82 PRO A C 1
ATOM 609 O O . PRO A 1 82 ? 7.038 18.751 -3.070 1.00 34.47 82 PRO A O 1
ATOM 612 N N . MET A 1 83 ? 5.458 17.643 -1.924 1.00 37.59 83 MET A N 1
ATOM 613 C CA . MET A 1 83 ? 4.336 18.258 -2.639 1.00 37.59 83 MET A CA 1
ATOM 614 C C . MET A 1 83 ? 4.248 19.732 -2.225 1.00 37.59 83 MET A C 1
ATOM 616 O O . MET A 1 83 ? 3.821 20.048 -1.114 1.00 37.59 83 MET A O 1
ATOM 620 N N . GLN A 1 84 ? 4.689 20.643 -3.093 1.00 35.31 84 GLN A N 1
ATOM 621 C CA . GLN A 1 84 ? 4.575 22.085 -2.871 1.00 35.31 84 GLN A CA 1
ATOM 622 C C . GLN A 1 84 ? 3.352 22.652 -3.611 1.00 35.31 84 GLN A C 1
ATOM 624 O O . GLN A 1 84 ? 3.086 22.239 -4.742 1.00 35.31 84 GLN A O 1
ATOM 629 N N . PRO A 1 85 ? 2.618 23.619 -3.026 1.00 30.20 85 PRO A N 1
ATOM 630 C CA . PRO A 1 85 ? 1.553 24.320 -3.736 1.00 30.20 85 PRO A CA 1
ATOM 631 C C . PRO A 1 85 ? 2.129 25.059 -4.951 1.00 30.20 85 PRO A C 1
ATOM 633 O O . PRO A 1 85 ? 3.008 25.907 -4.803 1.00 30.20 85 PRO A O 1
ATOM 636 N N . GLN A 1 86 ? 1.628 24.764 -6.150 1.00 35.38 86 GLN A N 1
ATOM 637 C CA . GLN A 1 86 ? 1.964 25.523 -7.356 1.00 35.38 86 GLN A CA 1
ATOM 638 C C . GLN A 1 86 ? 1.094 26.791 -7.419 1.00 35.38 86 GLN A C 1
ATOM 640 O O . GLN A 1 86 ? -0.132 26.684 -7.322 1.00 35.38 86 GLN A O 1
ATOM 645 N N . PRO A 1 87 ? 1.669 27.995 -7.586 1.00 35.00 87 PRO A N 1
ATOM 646 C CA . PRO A 1 87 ? 0.878 29.185 -7.862 1.00 35.00 87 PRO A CA 1
ATOM 647 C C . PRO A 1 87 ? 0.256 29.099 -9.266 1.00 35.00 87 PRO A C 1
ATOM 649 O O . PRO A 1 87 ? 0.887 28.671 -10.228 1.00 35.00 87 PRO A O 1
ATOM 652 N N . ASN A 1 88 ? -1.014 29.495 -9.344 1.00 35.62 88 ASN A N 1
ATOM 653 C CA . ASN A 1 88 ? -1.921 29.382 -10.486 1.00 35.62 88 ASN A CA 1
ATOM 654 C C . ASN A 1 88 ? -1.305 29.608 -11.886 1.00 35.62 88 ASN A C 1
ATOM 656 O O . ASN A 1 88 ? -0.874 30.707 -12.217 1.00 35.62 88 ASN A O 1
ATOM 660 N N . GLY A 1 89 ? -1.454 28.585 -12.736 1.00 48.91 89 GLY A N 1
ATOM 661 C CA . GLY A 1 89 ? -1.964 28.685 -14.107 1.00 48.91 89 GLY A CA 1
ATOM 662 C C . GLY A 1 89 ? -1.191 29.525 -15.123 1.00 48.91 89 GLY A C 1
ATOM 663 O O . GLY A 1 89 ? -1.579 30.657 -15.376 1.00 48.91 89 GLY A O 1
ATOM 664 N N . GLN A 1 90 ? -0.251 28.898 -15.838 1.00 28.67 90 GLN A N 1
ATOM 665 C CA . GLN A 1 90 ? 0.050 29.182 -17.250 1.00 28.67 90 GLN A CA 1
ATOM 666 C C . GLN A 1 90 ? 0.609 27.908 -17.923 1.00 28.67 90 GLN A C 1
ATOM 668 O O . GLN A 1 90 ? 1.469 27.250 -17.339 1.00 28.67 90 GLN A O 1
ATOM 673 N N . PRO A 1 91 ? 0.149 27.528 -19.133 1.00 33.75 91 PRO A N 1
ATOM 674 C CA . PRO A 1 91 ? 0.648 26.340 -19.817 1.00 33.75 91 PRO A CA 1
ATOM 675 C C . PRO A 1 91 ? 2.056 26.606 -20.362 1.00 33.75 91 PRO A C 1
ATOM 677 O O . PRO A 1 91 ? 2.230 27.361 -21.319 1.00 33.75 91 PRO A O 1
ATOM 680 N N . GLN A 1 92 ? 3.068 25.985 -19.756 1.00 35.28 92 GLN A N 1
ATOM 681 C CA . GLN A 1 92 ? 4.416 25.967 -20.315 1.00 35.28 92 GLN A CA 1
ATOM 682 C C . GLN A 1 92 ? 4.459 24.946 -21.457 1.00 35.28 92 GLN A C 1
ATOM 684 O O . GLN A 1 92 ? 4.298 23.746 -21.247 1.00 35.28 92 GLN A O 1
ATOM 689 N N . GLN A 1 93 ? 4.643 25.431 -22.684 1.00 37.59 93 GLN A N 1
ATOM 690 C CA . GLN A 1 93 ? 4.955 24.576 -23.826 1.00 37.59 93 GLN A CA 1
ATOM 691 C C . GLN A 1 93 ? 6.382 24.046 -23.656 1.00 37.59 93 GLN A C 1
ATOM 693 O O . GLN A 1 93 ? 7.343 24.814 -23.682 1.00 37.59 93 GLN A O 1
ATOM 698 N N . GLN A 1 94 ? 6.513 22.734 -23.466 1.00 33.81 94 GLN A N 1
ATOM 699 C CA . GLN A 1 94 ? 7.803 22.049 -23.447 1.00 33.81 94 GLN A CA 1
ATOM 700 C C . GLN A 1 94 ? 8.462 22.056 -24.834 1.00 33.81 94 GLN A C 1
ATOM 702 O O . GLN A 1 94 ? 7.778 21.783 -25.825 1.00 33.81 94 GLN A O 1
ATOM 707 N N . PRO A 1 95 ? 9.786 22.279 -24.933 1.00 35.25 95 PRO A N 1
ATOM 708 C CA . PRO A 1 95 ? 10.510 22.043 -26.171 1.00 35.25 95 PRO A CA 1
ATOM 709 C C . PRO A 1 95 ? 10.489 20.542 -26.490 1.00 35.25 95 PRO A C 1
ATOM 711 O O . PRO A 1 95 ? 10.967 19.726 -25.705 1.00 35.25 95 PRO A O 1
ATOM 714 N N . GLN A 1 96 ? 9.932 20.179 -27.647 1.00 39.75 96 GLN A N 1
ATOM 715 C CA . GLN A 1 96 ? 9.963 18.817 -28.181 1.00 39.75 96 GLN A CA 1
ATOM 716 C C . GLN A 1 96 ? 11.419 18.415 -28.459 1.00 39.75 96 GLN A C 1
ATOM 718 O O . GLN A 1 96 ? 11.977 18.753 -29.502 1.00 39.75 96 GLN A O 1
ATOM 723 N N . GLN A 1 97 ? 12.053 17.712 -27.522 1.00 43.75 97 GLN A N 1
ATOM 724 C CA . GLN A 1 97 ? 13.302 17.009 -27.797 1.00 43.75 97 GLN A CA 1
ATOM 725 C C . GLN A 1 97 ? 13.001 15.656 -28.457 1.00 43.75 97 GLN A C 1
ATOM 727 O O . GLN A 1 97 ? 11.978 15.025 -28.195 1.00 43.75 97 GLN A O 1
ATOM 732 N N . GLN A 1 98 ? 13.883 15.268 -29.377 1.00 47.84 98 GLN A N 1
ATOM 733 C CA . GLN A 1 98 ? 13.720 14.213 -30.379 1.00 47.84 98 GLN A CA 1
ATOM 734 C C . GLN A 1 98 ? 13.648 12.808 -29.752 1.00 47.84 98 GLN A C 1
ATOM 736 O O . GLN A 1 98 ? 14.636 12.080 -29.715 1.00 47.84 98 GLN A O 1
ATOM 741 N N . GLN A 1 99 ? 12.475 12.402 -29.271 1.00 46.47 99 GLN A N 1
ATOM 742 C CA . GLN A 1 99 ? 12.182 10.988 -29.028 1.00 46.47 99 GLN A CA 1
ATOM 743 C C . GLN A 1 99 ? 11.953 10.259 -30.367 1.00 46.47 99 GLN A C 1
ATOM 745 O O . GLN A 1 99 ? 11.488 10.876 -31.330 1.00 46.47 99 GLN A O 1
ATOM 750 N N . PRO A 1 100 ? 12.233 8.942 -30.459 1.00 47.22 100 PRO A N 1
ATOM 751 C CA . PRO A 1 100 ? 11.829 8.147 -31.612 1.00 47.22 100 PRO A CA 1
ATOM 752 C C . PRO A 1 100 ? 10.315 8.307 -31.850 1.00 47.22 100 PRO A C 1
ATOM 754 O O . PRO A 1 100 ? 9.551 8.179 -30.888 1.00 47.22 100 PRO A O 1
ATOM 757 N N . PRO A 1 101 ? 9.847 8.534 -33.093 1.00 59.69 101 PRO A N 1
ATOM 758 C CA . PRO A 1 101 ? 8.443 8.864 -33.376 1.00 59.69 101 PRO A CA 1
ATOM 759 C C . PRO A 1 101 ? 7.426 7.867 -32.803 1.00 59.69 101 PRO A C 1
ATOM 761 O O . PRO A 1 101 ? 6.310 8.244 -32.457 1.00 59.69 101 PRO A O 1
ATOM 764 N N . GLN A 1 102 ? 7.820 6.597 -32.668 1.00 58.53 102 GLN A N 1
ATOM 765 C CA . GLN A 1 102 ? 6.978 5.544 -32.100 1.00 58.53 102 GLN A CA 1
ATOM 766 C C . GLN A 1 102 ? 6.768 5.701 -30.591 1.00 58.53 102 GLN A C 1
ATOM 768 O O . GLN A 1 102 ? 5.645 5.554 -30.119 1.00 58.53 102 GLN A O 1
ATOM 773 N N . LEU A 1 103 ? 7.818 6.051 -29.842 1.00 44.56 103 LEU A N 1
ATOM 774 C CA . LEU A 1 103 ? 7.724 6.235 -28.393 1.00 44.56 103 LEU A CA 1
ATOM 775 C C . LEU A 1 103 ? 6.872 7.465 -28.063 1.00 44.56 103 LEU A C 1
ATOM 777 O O . LEU A 1 103 ? 6.035 7.430 -27.165 1.00 44.56 103 LEU A O 1
ATOM 781 N N . GLN A 1 104 ? 7.032 8.527 -28.854 1.00 58.94 104 GLN A N 1
ATOM 782 C CA . GLN A 1 104 ? 6.246 9.748 -28.713 1.00 58.94 104 GLN A CA 1
ATOM 783 C C . GLN A 1 104 ? 4.764 9.503 -29.033 1.00 58.94 104 GLN A C 1
ATOM 785 O O . GLN A 1 104 ? 3.888 9.974 -28.311 1.00 58.94 104 GLN A O 1
ATOM 790 N N . GLN A 1 105 ? 4.470 8.705 -30.065 1.00 63.47 105 GLN A N 1
ATOM 791 C CA . GLN A 1 105 ? 3.102 8.308 -30.395 1.00 63.47 105 GLN A CA 1
ATOM 792 C C . GLN A 1 105 ? 2.486 7.418 -29.310 1.00 63.47 105 GLN A C 1
ATOM 794 O O . GLN A 1 105 ? 1.320 7.602 -28.970 1.00 63.47 105 GLN A O 1
ATOM 799 N N . GLN A 1 106 ? 3.260 6.498 -28.730 1.00 64.25 106 GLN A N 1
ATOM 800 C CA . GLN A 1 106 ? 2.798 5.632 -27.649 1.00 64.25 106 GLN A CA 1
ATOM 801 C C . GLN A 1 106 ? 2.490 6.432 -26.377 1.00 64.25 106 GLN A C 1
ATOM 803 O O . GLN A 1 106 ? 1.414 6.269 -25.806 1.00 64.25 106 GLN A O 1
ATOM 808 N N . GLN A 1 107 ? 3.364 7.363 -25.987 1.00 60.88 107 GLN A N 1
ATOM 809 C CA . GLN A 1 107 ? 3.118 8.262 -24.853 1.00 60.88 107 GLN A CA 1
ATOM 810 C C . GLN A 1 107 ? 1.893 9.153 -25.091 1.00 60.88 107 GLN A C 1
ATOM 812 O O . GLN A 1 107 ? 1.078 9.350 -24.189 1.00 60.88 107 GLN A O 1
ATOM 817 N N . GLN A 1 108 ? 1.713 9.648 -26.318 1.00 69.69 108 GLN A N 1
ATOM 818 C CA . GLN A 1 108 ? 0.565 10.479 -26.673 1.00 69.69 108 GLN A CA 1
ATOM 819 C C . GLN A 1 108 ? -0.747 9.678 -26.685 1.00 69.69 108 GLN A C 1
ATOM 821 O O . GLN A 1 108 ? -1.776 10.178 -26.231 1.00 69.69 108 GLN A O 1
ATOM 826 N N . GLN A 1 109 ? -0.717 8.420 -27.136 1.00 68.38 109 GLN A N 1
ATOM 827 C CA . GLN A 1 109 ? -1.858 7.503 -27.054 1.00 68.38 109 GLN A CA 1
ATOM 828 C C . GLN A 1 109 ? -2.194 7.144 -25.604 1.00 68.38 109 GLN A C 1
ATOM 830 O O . GLN A 1 109 ? -3.368 7.157 -25.242 1.00 68.38 109 GLN A O 1
ATOM 835 N N . GLN A 1 110 ? -1.187 6.897 -24.765 1.00 65.56 110 GLN A N 1
ATOM 836 C CA . GLN A 1 110 ? -1.376 6.581 -23.349 1.00 65.56 110 GLN A CA 1
ATOM 837 C C . GLN A 1 110 ? -1.957 7.782 -22.588 1.00 65.56 110 GLN A C 1
ATOM 839 O O . GLN A 1 110 ? -2.929 7.626 -21.850 1.00 65.56 110 GLN A O 1
ATOM 844 N N . GLN A 1 111 ? -1.463 9.001 -22.845 1.00 67.00 111 GLN A N 1
ATOM 845 C CA . GLN A 1 111 ? -2.056 10.229 -22.299 1.00 67.00 111 GLN A CA 1
ATOM 846 C C . GLN A 1 111 ? -3.495 10.441 -22.770 1.00 67.00 111 GLN A C 1
ATOM 848 O O . GLN A 1 111 ? -4.353 10.807 -21.967 1.00 67.00 111 GLN A O 1
ATOM 853 N N . LEU A 1 112 ? -3.786 10.192 -24.049 1.00 71.06 112 LEU A N 1
ATOM 854 C CA . LEU A 1 112 ? -5.143 10.320 -24.572 1.00 71.06 112 LEU A CA 1
ATOM 855 C C . LEU A 1 112 ? -6.083 9.287 -23.936 1.00 71.06 112 LEU A C 1
ATOM 857 O O . LEU A 1 112 ? -7.222 9.612 -23.607 1.00 71.06 112 LEU A O 1
ATOM 861 N N . GLN A 1 113 ? -5.606 8.063 -23.717 1.00 71.62 113 GLN A N 1
ATOM 862 C CA . GLN A 1 113 ? -6.373 7.004 -23.069 1.00 71.62 113 GLN A CA 1
ATOM 863 C C . GLN A 1 113 ? -6.658 7.335 -21.598 1.00 71.62 113 GLN A C 1
ATOM 865 O O . GLN A 1 113 ? -7.801 7.210 -21.159 1.00 71.62 113 GLN A O 1
ATOM 870 N N . LEU A 1 114 ? -5.664 7.850 -20.868 1.00 64.56 114 LEU A N 1
ATOM 871 C CA . LEU A 1 114 ? -5.823 8.359 -19.502 1.00 64.56 114 LEU A CA 1
ATOM 872 C C . LEU A 1 114 ? -6.834 9.511 -19.444 1.00 64.56 114 LEU A C 1
ATOM 874 O O . LEU A 1 114 ? -7.734 9.495 -18.606 1.00 64.56 114 LEU A O 1
ATOM 878 N N . GLN A 1 115 ? -6.756 10.472 -20.368 1.00 71.56 115 GLN A N 1
ATOM 879 C CA . GLN A 1 115 ? -7.714 11.580 -20.443 1.00 71.56 115 GLN A CA 1
ATOM 880 C C . GLN A 1 115 ? -9.136 11.100 -20.753 1.00 71.56 115 GLN A C 1
ATOM 882 O O . GLN A 1 115 ? -10.092 11.560 -20.128 1.00 71.56 115 GLN A O 1
ATOM 887 N N . GLN A 1 116 ? -9.297 10.148 -21.675 1.00 72.56 116 GLN A N 1
ATOM 888 C CA . GLN A 1 116 ? -10.603 9.557 -21.975 1.00 72.56 116 GLN A CA 1
ATOM 889 C C . GLN A 1 116 ? -11.174 8.816 -20.760 1.00 72.56 116 GLN A C 1
ATOM 891 O O . GLN A 1 116 ? -12.360 8.950 -20.456 1.00 72.56 116 GLN A O 1
ATOM 896 N N . GLN A 1 117 ? -10.332 8.100 -20.017 1.00 69.00 117 GLN A N 1
ATOM 897 C CA . GLN A 1 117 ? -10.735 7.380 -18.813 1.00 69.00 117 GLN A CA 1
ATOM 898 C C . GLN A 1 117 ? -11.119 8.337 -17.670 1.00 69.00 117 GLN A C 1
ATOM 900 O O . GLN A 1 117 ? -12.134 8.134 -16.999 1.00 69.00 117 GLN A O 1
ATOM 905 N N . GLN A 1 118 ? -10.377 9.434 -17.496 1.00 70.62 118 GLN A N 1
ATOM 906 C CA . GLN A 1 118 ? -10.705 10.503 -16.545 1.00 70.62 118 GLN A CA 1
ATOM 907 C C . GLN A 1 118 ? -12.007 11.230 -16.913 1.00 70.62 118 GLN A C 1
ATOM 909 O O . GLN A 1 118 ? -12.809 11.550 -16.028 1.00 70.62 118 GLN A O 1
ATOM 914 N N . ALA A 1 119 ? -12.252 11.466 -18.205 1.00 64.69 119 ALA A N 1
ATOM 915 C CA . ALA A 1 119 ? -13.483 12.083 -18.695 1.00 64.69 119 ALA A CA 1
ATOM 916 C C . ALA A 1 119 ? -14.707 11.180 -18.470 1.00 64.69 119 ALA A C 1
ATOM 918 O O . ALA A 1 119 ? -15.760 11.663 -18.054 1.00 64.69 119 ALA A O 1
ATOM 919 N N . GLN A 1 120 ? -14.564 9.866 -18.663 1.00 72.00 120 GLN A N 1
ATOM 920 C CA . GLN A 1 120 ? -15.614 8.890 -18.353 1.00 72.00 120 GLN A CA 1
ATOM 921 C C . GLN A 1 120 ? -15.920 8.826 -16.850 1.00 72.00 120 GLN A C 1
ATOM 923 O O . GLN A 1 120 ? -17.081 8.711 -16.462 1.00 72.00 120 GLN A O 1
ATOM 928 N N . PHE A 1 121 ? -14.903 8.977 -15.997 1.00 57.62 121 PHE A N 1
ATOM 929 C CA . PHE A 1 121 ? -15.077 8.996 -14.544 1.00 57.62 121 PHE A CA 1
ATOM 930 C C . PHE A 1 121 ? -15.815 10.253 -14.045 1.00 57.62 121 PHE A C 1
ATOM 932 O O . PHE A 1 121 ? -16.603 10.186 -13.103 1.00 57.62 121 PHE A O 1
ATOM 939 N N . HIS A 1 122 ? -15.629 11.405 -14.700 1.00 60.69 122 HIS A N 1
ATOM 940 C CA . HIS A 1 122 ? -16.364 12.632 -14.366 1.00 60.69 122 HIS A CA 1
ATOM 941 C C . HIS A 1 122 ? -17.865 12.542 -14.661 1.00 60.69 122 HIS A C 1
ATOM 943 O O . HIS A 1 122 ? -18.654 13.179 -13.968 1.00 60.69 122 HIS A O 1
ATOM 949 N N . GLN A 1 123 ? -18.273 11.728 -15.636 1.00 63.53 123 GLN A N 1
ATOM 950 C CA . GLN A 1 123 ? -19.685 11.558 -15.995 1.00 63.53 123 GLN A CA 1
ATOM 951 C C . GLN A 1 123 ? -20.472 10.691 -14.998 1.00 63.53 123 GLN A C 1
ATOM 953 O O . GLN A 1 123 ? -21.698 10.694 -15.030 1.00 63.53 123 GLN A O 1
ATOM 958 N N . GLN A 1 124 ? -19.789 9.964 -14.107 1.00 60.50 124 GLN A N 1
ATOM 959 C CA . GLN A 1 124 ? -20.410 9.029 -13.159 1.00 60.50 124 GLN A CA 1
ATOM 960 C C . GLN A 1 124 ? -20.420 9.544 -11.710 1.00 60.50 124 GLN A C 1
ATOM 962 O O . GLN A 1 124 ? -20.827 8.821 -10.801 1.00 60.50 124 GLN A O 1
ATOM 967 N N . ARG A 1 125 ? -19.978 10.786 -11.468 1.00 57.28 125 ARG A N 1
ATOM 968 C CA . ARG A 1 125 ? -19.902 11.347 -10.114 1.00 57.28 125 ARG A CA 1
ATOM 969 C C . ARG A 1 125 ? -21.268 11.920 -9.690 1.00 57.28 125 ARG A C 1
ATOM 971 O O . ARG A 1 125 ? -21.833 12.717 -10.441 1.00 57.28 125 ARG A O 1
ATOM 978 N N . PRO A 1 126 ? -21.811 11.569 -8.508 1.00 54.38 126 PRO A N 1
ATOM 979 C CA . PRO A 1 126 ? -22.999 12.238 -7.980 1.00 54.38 126 PRO A CA 1
ATOM 980 C C . PRO A 1 126 ? -22.729 13.742 -7.768 1.00 54.38 126 PRO A C 1
ATOM 982 O O . PRO A 1 126 ? -21.579 14.132 -7.537 1.00 54.38 126 PRO A O 1
ATOM 985 N N . PRO A 1 127 ? -23.758 14.606 -7.848 1.00 50.94 127 PRO A N 1
ATOM 986 C CA . PRO A 1 127 ? -23.582 16.046 -7.697 1.00 50.94 127 PRO A CA 1
ATOM 987 C C . PRO A 1 127 ? -23.040 16.392 -6.302 1.00 50.94 127 PRO A C 1
ATOM 989 O O . PRO A 1 127 ? -23.586 15.973 -5.283 1.00 50.94 127 PRO A O 1
ATOM 992 N N . LEU A 1 128 ? -21.957 17.172 -6.269 1.00 43.59 128 LEU A N 1
ATOM 993 C CA . LEU A 1 128 ? -21.332 17.676 -5.043 1.00 43.59 128 LEU A CA 1
ATOM 994 C C . LEU A 1 128 ? -22.283 18.619 -4.269 1.00 43.59 128 LEU A C 1
ATOM 996 O O . LEU A 1 128 ? -22.967 19.435 -4.894 1.00 43.59 128 LEU A O 1
ATOM 1000 N N . PRO A 1 129 ? -22.287 18.593 -2.920 1.00 49.69 129 PRO A N 1
ATOM 1001 C CA . PRO A 1 129 ? -22.955 19.610 -2.108 1.00 49.69 129 PRO A CA 1
ATOM 1002 C C . PRO A 1 129 ? -22.391 21.006 -2.411 1.00 49.69 129 PRO A C 1
ATOM 1004 O O . PRO A 1 129 ? -21.182 21.225 -2.372 1.00 49.69 129 PRO A O 1
ATOM 1007 N N . GLN A 1 130 ? -23.265 21.969 -2.702 1.00 54.56 130 GLN A N 1
ATOM 1008 C CA . GLN A 1 130 ? -22.897 23.258 -3.307 1.00 54.56 130 GLN A CA 1
ATOM 1009 C C . GLN A 1 130 ? -22.187 24.268 -2.375 1.00 54.56 130 GLN A C 1
ATOM 1011 O O . GLN A 1 130 ? -22.191 25.457 -2.681 1.00 54.56 130 GLN A O 1
ATOM 1016 N N . HIS A 1 131 ? -21.633 23.883 -1.221 1.00 49.53 131 HIS A N 1
ATOM 1017 C CA . HIS A 1 131 ? -21.160 24.841 -0.198 1.00 49.53 131 HIS A CA 1
ATOM 1018 C C . HIS A 1 131 ? -19.712 24.602 0.277 1.00 49.53 131 HIS A C 1
ATOM 1020 O O . HIS A 1 131 ? -19.412 24.721 1.461 1.00 49.53 131 HIS A O 1
ATOM 1026 N N . LEU A 1 132 ? -18.788 24.333 -0.650 1.00 42.06 132 LEU A N 1
ATOM 1027 C CA . LEU A 1 132 ? -17.358 24.591 -0.430 1.00 42.06 132 LEU A CA 1
ATOM 1028 C C . LEU A 1 132 ? -16.842 25.619 -1.448 1.00 42.06 132 LEU A C 1
ATOM 1030 O O . LEU A 1 132 ? -17.285 25.590 -2.600 1.00 42.06 132 LEU A O 1
ATOM 1034 N N . PRO A 1 133 ? -15.925 26.526 -1.053 1.00 40.53 133 PRO A N 1
ATOM 1035 C CA . PRO A 1 133 ? -15.336 27.499 -1.964 1.00 40.53 133 PRO A CA 1
ATOM 1036 C C . PRO A 1 133 ? -14.632 26.777 -3.119 1.00 40.53 133 PRO A C 1
ATOM 1038 O O . PRO A 1 133 ? -13.671 26.038 -2.926 1.00 40.53 133 PRO A O 1
ATOM 1041 N N . GLN A 1 134 ? -15.151 26.992 -4.327 1.00 45.44 134 GLN A N 1
ATOM 1042 C CA . GLN A 1 134 ? -14.640 26.433 -5.572 1.00 45.44 134 GLN A CA 1
ATOM 1043 C C . GLN A 1 134 ? -13.430 27.250 -6.034 1.00 45.44 134 GLN A C 1
ATOM 1045 O O . GLN A 1 134 ? -13.581 28.307 -6.644 1.00 45.44 134 GLN A O 1
ATOM 1050 N N . GLN A 1 135 ? -12.230 26.753 -5.757 1.00 39.44 135 GLN A N 1
ATOM 1051 C CA . GLN A 1 135 ? -11.080 26.966 -6.631 1.00 39.44 135 GLN A CA 1
ATOM 1052 C C . GLN A 1 135 ? -10.488 25.580 -6.905 1.00 39.44 135 GLN A C 1
ATOM 1054 O O . GLN A 1 135 ? -10.126 24.890 -5.950 1.00 39.44 135 GLN A O 1
ATOM 1059 N N . PRO A 1 136 ? -10.445 25.115 -8.164 1.00 36.12 136 PRO A N 1
ATOM 1060 C CA . PRO A 1 136 ? -9.916 23.796 -8.467 1.00 36.12 136 PRO A CA 1
ATOM 1061 C C . PRO A 1 136 ? -8.397 23.820 -8.279 1.00 36.12 136 PRO A C 1
ATOM 1063 O O . PRO A 1 136 ? -7.673 24.332 -9.129 1.00 36.12 136 PRO A O 1
ATOM 1066 N N . ILE A 1 137 ? -7.899 23.251 -7.179 1.00 34.56 137 ILE A N 1
ATOM 1067 C CA . ILE A 1 137 ? -6.493 22.848 -7.112 1.00 34.56 137 ILE A CA 1
ATOM 1068 C C . ILE A 1 137 ? -6.364 21.637 -8.038 1.00 34.56 137 ILE A C 1
ATOM 1070 O O . ILE A 1 137 ? -6.816 20.541 -7.717 1.00 34.56 137 ILE A O 1
ATOM 1074 N N . GLN A 1 138 ? -5.821 21.858 -9.233 1.00 35.91 138 GLN A N 1
ATOM 1075 C CA . GLN A 1 138 ? -5.405 20.778 -10.120 1.00 35.91 138 GLN A CA 1
ATOM 1076 C C . GLN A 1 138 ? -4.128 20.169 -9.535 1.00 35.91 138 GLN A C 1
ATOM 1078 O O . GLN A 1 138 ? -3.072 20.798 -9.564 1.00 35.91 138 GLN A O 1
ATOM 1083 N N . TYR A 1 139 ? -4.224 18.958 -8.992 1.00 33.44 139 TYR A N 1
ATOM 1084 C CA . TYR A 1 139 ? -3.050 18.128 -8.745 1.00 33.44 139 TYR A CA 1
ATOM 1085 C C . TYR A 1 139 ? -2.614 17.543 -10.095 1.00 33.44 139 TYR A C 1
ATOM 1087 O O . TYR A 1 139 ? -3.311 16.714 -10.673 1.00 33.44 139 TYR A O 1
ATOM 1095 N N . GLN A 1 140 ? -1.498 18.032 -10.637 1.00 31.53 140 GLN A N 1
ATOM 1096 C CA . GLN A 1 140 ? -0.782 17.383 -11.736 1.00 31.53 140 GLN A CA 1
ATOM 1097 C C . GLN A 1 140 ? 0.501 16.769 -11.169 1.00 31.53 140 GLN A C 1
ATOM 1099 O O . GLN A 1 140 ? 1.208 17.474 -10.441 1.00 31.53 140 GLN A O 1
ATOM 1104 N N . PRO A 1 141 ? 0.858 15.522 -11.528 1.00 37.44 141 PRO A N 1
ATOM 1105 C CA . PRO A 1 141 ? 2.198 15.017 -11.271 1.00 37.44 141 PRO A CA 1
ATOM 1106 C C . PRO A 1 141 ? 3.185 15.895 -12.047 1.00 37.44 141 PRO A C 1
ATOM 1108 O O . PRO A 1 141 ? 3.208 15.902 -13.280 1.00 37.44 141 PRO A O 1
ATOM 1111 N N . GLN A 1 142 ? 3.966 16.706 -11.336 1.00 32.53 142 GLN A N 1
ATOM 1112 C CA . GLN A 1 142 ? 5.015 17.499 -11.962 1.00 32.53 142 GLN A CA 1
ATOM 1113 C C . GLN A 1 142 ? 6.246 16.623 -12.158 1.00 32.53 142 GLN A C 1
ATOM 1115 O O . GLN A 1 142 ? 7.128 16.558 -11.307 1.00 32.53 142 GLN A O 1
ATOM 1120 N N . MET A 1 143 ? 6.299 15.959 -13.311 1.00 35.56 143 MET A N 1
ATOM 1121 C CA . MET A 1 143 ? 7.545 15.409 -13.837 1.00 35.56 143 MET A CA 1
ATOM 1122 C C . MET A 1 143 ? 8.508 16.585 -14.073 1.00 35.56 143 MET A C 1
ATOM 1124 O O . MET A 1 143 ? 8.154 17.508 -14.826 1.00 35.56 143 MET A O 1
ATOM 1128 N N . PRO A 1 144 ? 9.686 16.617 -13.421 1.00 37.97 144 PRO A N 1
ATOM 1129 C CA . PRO A 1 144 ? 10.600 17.737 -13.545 1.00 37.97 144 PRO A CA 1
ATOM 1130 C C . PRO A 1 144 ? 10.983 17.960 -15.007 1.00 37.97 144 PRO A C 1
ATOM 1132 O O . PRO A 1 144 ? 11.298 17.044 -15.767 1.00 37.97 144 PRO A O 1
ATOM 1135 N N . GLN A 1 145 ? 10.922 19.229 -15.391 1.00 33.97 145 GLN A N 1
ATOM 1136 C CA . GLN A 1 145 ? 11.348 19.722 -16.686 1.00 33.97 145 GLN A CA 1
ATOM 1137 C C . GLN A 1 145 ? 12.873 19.631 -16.746 1.00 33.97 145 GLN A C 1
ATOM 1139 O O . GLN A 1 145 ? 13.554 20.472 -16.174 1.00 33.97 145 GLN A O 1
ATOM 1144 N N . ALA A 1 146 ? 13.372 18.595 -17.420 1.00 36.31 146 ALA A N 1
ATOM 1145 C CA . ALA A 1 146 ? 14.757 18.417 -17.849 1.00 36.31 146 ALA A CA 1
ATOM 1146 C C . ALA A 1 146 ? 15.836 18.613 -16.762 1.00 36.31 146 ALA A C 1
ATOM 1148 O O . ALA A 1 146 ? 16.351 19.711 -16.563 1.00 36.31 146 ALA A O 1
ATOM 1149 N N . ILE A 1 147 ? 16.295 17.503 -16.180 1.00 36.34 147 ILE A N 1
ATOM 1150 C CA . ILE A 1 147 ? 17.721 17.355 -15.882 1.00 36.34 147 ILE A CA 1
ATOM 1151 C C . ILE A 1 147 ? 18.242 16.099 -16.576 1.00 36.34 147 ILE A C 1
ATOM 1153 O O . ILE A 1 147 ? 17.697 15.005 -16.447 1.00 36.34 147 ILE A O 1
ATOM 1157 N N . ASP A 1 148 ? 19.276 16.320 -17.371 1.00 38.53 148 ASP A N 1
ATOM 1158 C CA . ASP A 1 148 ? 20.130 15.341 -18.025 1.00 38.53 148 ASP A CA 1
ATOM 1159 C C . ASP A 1 148 ? 20.944 14.590 -16.957 1.00 38.53 148 ASP A C 1
ATOM 1161 O O . ASP A 1 148 ? 22.107 14.890 -16.732 1.00 38.53 148 ASP A O 1
ATOM 1165 N N . GLU A 1 149 ? 20.287 13.712 -16.193 1.00 39.94 149 GLU A N 1
ATOM 1166 C CA . GLU A 1 149 ? 20.907 12.627 -15.418 1.00 39.94 149 GLU A CA 1
ATOM 1167 C C . GLU A 1 149 ? 19.802 11.737 -14.825 1.00 39.94 149 GLU A C 1
ATOM 1169 O O . GLU A 1 149 ? 19.477 11.777 -13.639 1.00 39.94 149 GLU A O 1
ATOM 1174 N N . MET A 1 150 ? 19.181 10.908 -15.668 1.00 38.94 150 MET A N 1
ATOM 1175 C CA . MET A 1 150 ? 18.411 9.760 -15.184 1.00 38.94 150 MET A CA 1
ATOM 1176 C C . MET A 1 150 ? 19.398 8.654 -14.789 1.00 38.94 150 MET A C 1
ATOM 1178 O O . MET A 1 150 ? 19.552 7.648 -15.480 1.00 38.94 150 MET A O 1
ATOM 1182 N N . THR A 1 151 ? 20.153 8.883 -13.713 1.00 34.09 151 THR A N 1
ATOM 1183 C CA . THR A 1 151 ? 21.098 7.908 -13.166 1.00 34.09 151 THR A CA 1
ATOM 1184 C C . THR A 1 151 ? 20.341 6.908 -12.294 1.00 34.09 151 THR A C 1
ATOM 1186 O O . THR A 1 151 ? 19.891 7.245 -11.205 1.00 34.09 151 THR A O 1
ATOM 1189 N N . ILE A 1 152 ? 20.195 5.692 -12.833 1.00 38.91 152 ILE A N 1
ATOM 1190 C CA . ILE A 1 152 ? 19.957 4.390 -12.183 1.00 38.91 152 ILE A CA 1
ATOM 1191 C C . ILE A 1 152 ? 19.349 4.485 -10.778 1.00 38.91 152 ILE A C 1
ATOM 1193 O O . ILE A 1 152 ? 20.028 4.340 -9.767 1.00 38.91 152 ILE A O 1
ATOM 1197 N N . ILE A 1 153 ? 18.044 4.708 -10.730 1.00 42.44 153 ILE A N 1
ATOM 1198 C CA . ILE A 1 153 ? 17.240 4.289 -9.592 1.00 42.44 153 ILE A CA 1
ATOM 1199 C C . ILE A 1 153 ? 16.740 2.914 -10.002 1.00 42.44 153 ILE A C 1
ATOM 1201 O O . ILE A 1 153 ? 16.041 2.794 -11.011 1.00 42.44 153 ILE A O 1
ATOM 1205 N N . ASP A 1 154 ? 17.103 1.859 -9.287 1.00 51.09 154 ASP A N 1
ATOM 1206 C CA . ASP A 1 154 ? 16.391 0.610 -9.472 1.00 51.09 154 ASP A CA 1
ATOM 1207 C C . ASP A 1 154 ? 14.942 0.857 -9.016 1.00 51.09 154 ASP A C 1
ATOM 1209 O O . ASP A 1 154 ? 14.631 0.992 -7.839 1.00 51.09 154 ASP A O 1
ATOM 1213 N N . GLY A 1 155 ? 14.006 0.972 -9.959 1.00 51.38 155 GLY A N 1
ATOM 1214 C CA . GLY A 1 155 ? 12.589 1.234 -9.662 1.00 51.38 155 GLY A CA 1
ATOM 1215 C C . GLY A 1 155 ? 11.906 0.165 -8.789 1.00 51.38 155 GLY A C 1
ATOM 1216 O O . GLY A 1 155 ? 10.692 0.206 -8.625 1.00 51.38 155 GLY A O 1
ATOM 1217 N N . SER A 1 156 ? 12.658 -0.800 -8.242 1.00 54.78 156 SER A N 1
ATOM 1218 C CA . SER A 1 156 ? 12.259 -1.759 -7.205 1.00 54.78 156 SER A CA 1
ATOM 1219 C C . SER A 1 156 ? 11.563 -1.067 -6.039 1.00 54.78 156 SER A C 1
ATOM 1221 O O . SER A 1 156 ? 10.482 -1.495 -5.632 1.00 54.78 156 SER A O 1
ATOM 1223 N N . ARG A 1 157 ? 12.108 0.064 -5.578 1.00 66.69 157 ARG A N 1
ATOM 1224 C CA . ARG A 1 157 ? 11.609 0.759 -4.389 1.00 66.69 157 ARG A CA 1
ATOM 1225 C C . ARG A 1 157 ? 10.413 1.671 -4.646 1.00 66.69 157 ARG A C 1
ATOM 1227 O O . ARG A 1 157 ? 9.671 1.967 -3.718 1.00 66.69 157 ARG A O 1
ATOM 1234 N N . GLU A 1 158 ? 10.175 2.036 -5.901 1.00 79.19 158 GLU A N 1
ATOM 1235 C CA . GLU A 1 158 ? 9.096 2.940 -6.318 1.00 79.19 158 GLU A CA 1
ATOM 1236 C C . GLU A 1 158 ? 7.747 2.220 -6.506 1.00 79.19 158 GLU A C 1
ATOM 1238 O O . GLU A 1 158 ? 6.684 2.768 -6.213 1.00 79.19 158 GLU A O 1
ATOM 1243 N N . ARG A 1 159 ? 7.774 0.958 -6.953 1.00 88.31 159 ARG A N 1
ATOM 1244 C CA . ARG A 1 159 ? 6.567 0.207 -7.345 1.00 88.31 159 ARG A CA 1
ATOM 1245 C C . ARG A 1 159 ? 5.495 0.119 -6.257 1.00 88.31 159 ARG A C 1
ATOM 1247 O O . ARG A 1 159 ? 4.328 0.310 -6.607 1.00 88.31 159 ARG A O 1
ATOM 1254 N N . PRO A 1 160 ? 5.807 -0.144 -4.968 1.00 91.88 160 PRO A N 1
ATOM 1255 C CA . PRO A 1 160 ? 4.760 -0.190 -3.952 1.00 91.88 160 PRO A CA 1
ATOM 1256 C C . PRO A 1 160 ? 4.040 1.142 -3.772 1.00 91.88 160 PRO A C 1
ATOM 1258 O O . PRO A 1 160 ? 2.824 1.146 -3.607 1.00 91.88 160 PRO A O 1
ATOM 1261 N N . PHE A 1 161 ? 4.762 2.262 -3.866 1.00 91.50 161 PHE A N 1
ATOM 1262 C CA . PHE A 1 161 ? 4.162 3.591 -3.815 1.00 91.50 161 PHE A CA 1
ATOM 1263 C C . PHE A 1 161 ? 3.229 3.813 -5.013 1.00 91.50 161 PHE A C 1
ATOM 1265 O O . PHE A 1 161 ? 2.040 4.060 -4.810 1.00 91.50 161 PHE A O 1
ATOM 1272 N N . LEU A 1 162 ? 3.720 3.600 -6.243 1.00 89.88 162 LEU A N 1
ATOM 1273 C CA . LEU A 1 162 ? 2.924 3.754 -7.475 1.00 89.88 162 LEU A CA 1
ATOM 1274 C C . LEU A 1 162 ? 1.674 2.867 -7.490 1.00 89.88 162 LEU A C 1
ATOM 1276 O O . LEU A 1 162 ? 0.661 3.201 -8.099 1.00 89.88 162 LEU A O 1
ATOM 1280 N N . THR A 1 163 ? 1.736 1.719 -6.814 1.00 94.44 163 THR A N 1
ATOM 1281 C CA . THR A 1 163 ? 0.613 0.782 -6.732 1.00 94.44 163 THR A CA 1
ATOM 1282 C C . THR A 1 163 ? -0.550 1.361 -5.932 1.00 94.44 163 THR A C 1
ATOM 1284 O O . THR A 1 163 ? -1.701 1.180 -6.321 1.00 94.44 163 THR A O 1
ATOM 1287 N N . VAL A 1 164 ? -0.277 2.055 -4.823 1.00 96.25 164 VAL A N 1
ATOM 1288 C CA . VAL A 1 164 ? -1.320 2.562 -3.911 1.00 96.25 164 VAL A CA 1
ATOM 1289 C C . VAL A 1 164 ? -1.645 4.038 -4.095 1.00 96.25 164 VAL A C 1
ATOM 1291 O O . VAL A 1 164 ? -2.676 4.487 -3.597 1.00 96.25 164 VAL A O 1
ATOM 1294 N N . GLU A 1 165 ? -0.810 4.787 -4.813 1.00 92.94 165 GLU A N 1
ATOM 1295 C CA . GLU A 1 165 ? -0.985 6.224 -5.032 1.00 92.94 165 GLU A CA 1
ATOM 1296 C C . GLU A 1 165 ? -2.377 6.587 -5.591 1.00 92.94 165 GLU A C 1
ATOM 1298 O O . GLU A 1 165 ? -3.052 7.396 -4.950 1.00 92.94 165 GLU A O 1
ATOM 1303 N N . PRO A 1 166 ? -2.916 5.939 -6.650 1.00 93.00 166 PRO A N 1
ATOM 1304 C CA . PRO A 1 166 ? -4.242 6.295 -7.168 1.00 93.00 166 PRO A CA 1
ATOM 1305 C C . PRO A 1 166 ? -5.378 6.091 -6.156 1.00 93.00 166 PRO A C 1
ATOM 1307 O O . PRO A 1 166 ? -6.389 6.793 -6.187 1.00 93.00 166 PRO A O 1
ATOM 1310 N N . LEU A 1 167 ? -5.240 5.102 -5.266 1.00 96.56 167 LEU A N 1
ATOM 1311 C CA . LEU A 1 167 ? -6.192 4.872 -4.181 1.00 96.56 167 LEU A CA 1
ATOM 1312 C C . LEU A 1 167 ? -6.057 5.942 -3.093 1.00 96.56 167 LEU A C 1
ATOM 1314 O O . LEU A 1 167 ? -7.071 6.432 -2.600 1.00 96.56 167 LEU A O 1
ATOM 1318 N N . ALA A 1 168 ? -4.828 6.298 -2.719 1.00 94.06 168 ALA A N 1
ATOM 1319 C CA . ALA A 1 168 ? -4.570 7.329 -1.722 1.00 94.06 168 ALA A CA 1
ATOM 1320 C C . ALA A 1 168 ? -5.143 8.684 -2.159 1.00 94.06 168 ALA A C 1
ATOM 1322 O O . ALA A 1 168 ? -5.840 9.326 -1.373 1.00 94.06 168 ALA A O 1
ATOM 1323 N N . GLU A 1 169 ? -4.951 9.059 -3.426 1.00 91.25 169 GLU A N 1
ATOM 1324 C CA . GLU A 1 169 ? -5.546 10.261 -4.017 1.00 91.25 169 GLU A CA 1
ATOM 1325 C C . GLU A 1 169 ? -7.080 10.246 -3.947 1.00 91.25 169 GLU A C 1
ATOM 1327 O O . GLU A 1 169 ? -7.688 11.222 -3.506 1.00 91.25 169 GLU A O 1
ATOM 1332 N N . ASP A 1 170 ? -7.718 9.132 -4.327 1.00 92.00 170 ASP A N 1
ATOM 1333 C CA . ASP A 1 170 ? -9.183 8.996 -4.329 1.00 92.00 170 ASP A CA 1
ATOM 1334 C C . ASP A 1 170 ? -9.793 9.071 -2.920 1.00 92.00 170 ASP A C 1
ATOM 1336 O O . ASP A 1 170 ? -10.886 9.609 -2.739 1.00 92.00 170 ASP A O 1
ATOM 1340 N N . LEU A 1 171 ? -9.070 8.568 -1.915 1.00 92.50 171 LEU A N 1
ATOM 1341 C CA . LEU A 1 171 ? -9.464 8.623 -0.506 1.00 92.50 171 LEU A CA 1
ATOM 1342 C C . LEU A 1 171 ? -9.075 9.941 0.187 1.00 92.50 171 LEU A C 1
ATOM 1344 O O . LEU A 1 171 ? -9.477 10.163 1.331 1.00 92.50 171 LEU A O 1
ATOM 1348 N N . GLY A 1 172 ? -8.288 10.807 -0.461 1.00 93.44 172 GLY A N 1
ATOM 1349 C CA . GLY A 1 172 ? -7.726 12.007 0.165 1.00 93.44 172 GLY A CA 1
ATOM 1350 C C . GLY A 1 172 ? -6.735 11.694 1.295 1.00 93.44 172 GLY A C 1
ATOM 1351 O O . GLY A 1 172 ? -6.664 12.427 2.284 1.00 93.44 172 GLY A O 1
ATOM 1352 N N . LEU A 1 173 ? -5.996 10.590 1.177 1.00 92.62 173 LEU A N 1
ATOM 1353 C CA . LEU A 1 173 ? -4.968 10.147 2.116 1.00 92.62 173 LEU A CA 1
ATOM 1354 C C . LEU A 1 173 ? -3.568 10.378 1.537 1.00 92.62 173 LEU A C 1
ATOM 1356 O O . LEU A 1 173 ? -3.364 10.408 0.329 1.00 92.62 173 LEU A O 1
ATOM 1360 N N . THR A 1 174 ? -2.576 10.486 2.415 1.00 90.94 174 THR A N 1
ATOM 1361 C CA . THR A 1 174 ? -1.159 10.420 2.036 1.00 90.94 174 THR A CA 1
ATOM 1362 C C . THR A 1 174 ? -0.649 8.989 2.169 1.00 90.94 174 THR A C 1
ATOM 1364 O O . THR A 1 174 ? -1.049 8.286 3.102 1.00 90.94 174 THR A O 1
ATOM 1367 N N . VAL A 1 175 ? 0.282 8.586 1.305 1.00 89.56 175 VAL A N 1
ATOM 1368 C CA . VAL A 1 175 ? 1.029 7.331 1.461 1.00 89.56 175 VAL A CA 1
ATOM 1369 C C . VAL A 1 175 ? 2.196 7.569 2.416 1.00 89.56 175 VAL A C 1
ATOM 1371 O O . VAL A 1 175 ? 3.044 8.422 2.166 1.00 89.56 175 VAL A O 1
ATOM 1374 N N . ASP A 1 176 ? 2.235 6.838 3.525 1.00 92.38 176 ASP A N 1
ATOM 1375 C CA . ASP A 1 176 ? 3.375 6.854 4.438 1.00 92.38 176 ASP A CA 1
ATOM 1376 C C . ASP A 1 176 ? 4.507 5.990 3.875 1.00 92.38 176 ASP A C 1
ATOM 1378 O O . ASP A 1 176 ? 4.329 4.795 3.653 1.00 92.38 176 ASP A O 1
ATOM 1382 N N . THR A 1 177 ? 5.665 6.599 3.637 1.00 90.31 177 THR A N 1
ATOM 1383 C CA . THR A 1 177 ? 6.867 5.932 3.115 1.00 90.31 177 THR A CA 1
ATOM 1384 C C . THR A 1 177 ? 8.042 6.045 4.084 1.00 90.31 177 THR A C 1
ATOM 1386 O O . THR A 1 177 ? 9.192 6.169 3.664 1.00 90.31 177 THR A O 1
ATOM 1389 N N . SER A 1 178 ? 7.769 6.117 5.389 1.00 88.25 178 SER A N 1
ATOM 1390 C CA . SER A 1 178 ? 8.798 6.345 6.413 1.00 88.25 178 SER A CA 1
ATOM 1391 C C . SER A 1 178 ? 9.595 5.094 6.791 1.00 88.25 178 SER A C 1
ATOM 1393 O O . SER A 1 178 ? 10.713 5.226 7.290 1.00 88.25 178 SER A O 1
ATOM 1395 N N . CYS A 1 179 ? 9.055 3.897 6.543 1.00 89.19 179 CYS A N 1
ATOM 1396 C CA . CYS A 1 179 ? 9.712 2.635 6.872 1.00 89.19 179 CYS A CA 1
ATOM 1397 C C . CYS A 1 179 ? 10.524 2.092 5.698 1.00 89.19 179 CYS A C 1
ATOM 1399 O O . CYS A 1 179 ? 10.014 1.950 4.588 1.00 89.19 179 CYS A O 1
ATOM 1401 N N . ASP A 1 180 ? 11.786 1.755 5.956 1.00 87.38 180 ASP A N 1
ATOM 1402 C CA . ASP A 1 180 ? 12.646 1.120 4.962 1.00 87.38 180 ASP A CA 1
ATOM 1403 C C . ASP A 1 180 ? 12.183 -0.297 4.623 1.00 87.38 180 ASP A C 1
ATOM 1405 O O . ASP A 1 180 ? 11.656 -0.986 5.495 1.00 87.38 180 ASP A O 1
ATOM 1409 N N . ARG A 1 181 ? 12.457 -0.735 3.382 1.00 85.50 181 ARG A N 1
ATOM 1410 C CA . ARG A 1 181 ? 12.154 -2.085 2.879 1.00 85.50 181 ARG A CA 1
ATOM 1411 C C . ARG A 1 181 ? 12.521 -3.188 3.874 1.00 85.50 181 ARG A C 1
ATOM 1413 O O . ARG A 1 181 ? 11.724 -4.093 4.101 1.00 85.50 181 ARG A O 1
ATOM 1420 N N . ASP A 1 182 ? 13.714 -3.086 4.453 1.00 88.31 182 ASP A N 1
ATOM 1421 C CA . ASP A 1 182 ? 14.313 -4.133 5.278 1.00 88.31 182 ASP A CA 1
ATOM 1422 C C . ASP A 1 182 ? 14.053 -3.896 6.789 1.00 88.31 182 ASP A C 1
ATOM 1424 O O . ASP A 1 182 ? 14.743 -4.454 7.643 1.00 88.31 182 ASP A O 1
ATOM 1428 N N . ASP A 1 183 ? 13.071 -3.047 7.145 1.00 89.62 183 ASP A N 1
ATOM 1429 C CA . ASP A 1 183 ? 12.702 -2.719 8.533 1.00 89.62 183 ASP A CA 1
ATOM 1430 C C . ASP A 1 183 ? 11.236 -3.081 8.876 1.00 89.62 183 ASP A C 1
ATOM 1432 O O . ASP A 1 183 ? 10.380 -2.211 9.103 1.00 89.62 183 ASP A O 1
ATOM 1436 N N . PRO A 1 184 ? 10.920 -4.383 9.012 1.00 91.88 184 PRO A N 1
ATOM 1437 C CA . PRO A 1 184 ? 9.592 -4.847 9.423 1.00 91.88 184 PRO A CA 1
ATOM 1438 C C . PRO A 1 184 ? 9.225 -4.424 10.860 1.00 91.88 184 PRO A C 1
ATOM 1440 O O . PRO A 1 184 ? 8.053 -4.455 11.256 1.00 91.88 184 PRO A O 1
ATOM 1443 N N . LYS A 1 185 ? 10.199 -4.005 11.683 1.00 94.38 185 LYS A N 1
ATOM 1444 C CA . LYS A 1 185 ? 9.943 -3.486 13.037 1.00 94.38 185 LYS A CA 1
ATOM 1445 C C . LYS A 1 185 ? 9.399 -2.062 12.982 1.00 94.38 185 LYS A C 1
ATOM 1447 O O . LYS A 1 185 ? 8.511 -1.736 13.773 1.00 94.38 185 LYS A O 1
ATOM 1452 N N . CYS A 1 186 ? 9.880 -1.237 12.053 1.00 95.38 186 CYS A N 1
ATOM 1453 C CA . CYS A 1 186 ? 9.280 0.063 11.763 1.00 95.38 186 CYS A CA 1
ATOM 1454 C C . CYS A 1 186 ? 7.803 -0.098 11.391 1.00 95.38 186 CYS A C 1
ATOM 1456 O O . CYS A 1 186 ? 6.952 0.531 12.025 1.00 95.38 186 CYS A O 1
ATOM 1458 N N . VAL A 1 187 ? 7.485 -1.027 10.480 1.00 95.38 187 VAL A N 1
ATOM 1459 C CA . VAL A 1 187 ? 6.102 -1.338 10.073 1.00 95.38 187 VAL A CA 1
ATOM 1460 C C . VAL A 1 187 ? 5.235 -1.716 11.276 1.00 95.38 187 VAL A C 1
ATOM 1462 O O . VAL A 1 187 ? 4.171 -1.130 11.500 1.00 95.38 187 VAL A O 1
ATOM 1465 N N . LYS A 1 188 ? 5.720 -2.633 12.120 1.00 95.88 188 LYS A N 1
ATOM 1466 C CA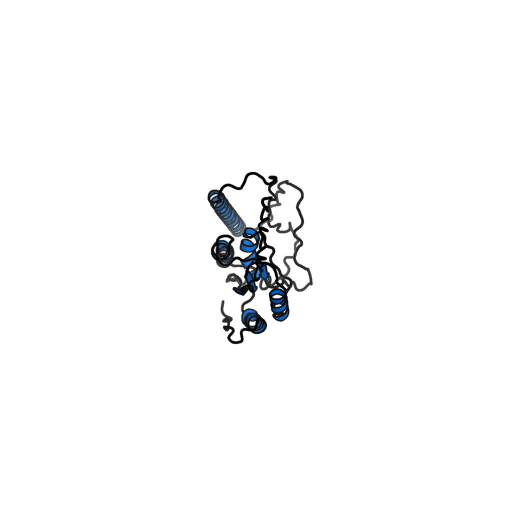 . LYS A 1 188 ? 5.038 -3.021 13.363 1.00 95.88 188 LYS A CA 1
ATOM 1467 C C . LYS A 1 188 ? 4.778 -1.829 14.280 1.00 95.88 188 LYS A C 1
ATOM 1469 O O . LYS A 1 188 ? 3.694 -1.718 14.857 1.00 95.88 188 LYS A O 1
ATOM 1474 N N . ASN A 1 189 ? 5.757 -0.943 14.439 1.00 96.06 189 ASN A N 1
ATOM 1475 C CA . ASN A 1 189 ? 5.619 0.244 15.277 1.00 96.06 189 ASN A CA 1
ATOM 1476 C C . ASN A 1 189 ? 4.599 1.231 14.695 1.00 96.06 189 ASN A C 1
ATOM 1478 O O . ASN A 1 189 ? 3.774 1.741 15.453 1.00 96.06 189 ASN A O 1
ATOM 1482 N N . ALA A 1 190 ? 4.600 1.453 13.378 1.00 95.56 190 ALA A N 1
ATOM 1483 C CA . ALA A 1 190 ? 3.618 2.291 12.694 1.00 95.56 190 ALA A CA 1
ATOM 1484 C C . ALA A 1 190 ? 2.189 1.763 12.912 1.00 95.56 190 ALA A C 1
ATOM 1486 O O . ALA A 1 190 ? 1.323 2.494 13.402 1.00 95.56 190 ALA A O 1
ATOM 1487 N N . VAL A 1 191 ? 1.968 0.461 12.689 1.00 95.38 191 VAL A N 1
ATOM 1488 C CA . VAL A 1 191 ? 0.680 -0.211 12.943 1.00 95.38 191 VAL A CA 1
ATOM 1489 C C . VAL A 1 191 ? 0.272 -0.105 14.415 1.00 95.38 191 VAL A C 1
ATOM 1491 O O . VAL A 1 191 ? -0.854 0.283 14.730 1.00 95.38 191 VAL A O 1
ATOM 1494 N N . LYS A 1 192 ? 1.187 -0.393 15.349 1.00 94.56 192 LYS A N 1
ATOM 1495 C CA . LYS A 1 192 ? 0.921 -0.318 16.795 1.00 94.56 192 LYS A CA 1
ATOM 1496 C C . LYS A 1 192 ? 0.556 1.098 17.248 1.00 94.56 192 LYS A C 1
ATOM 1498 O O . LYS 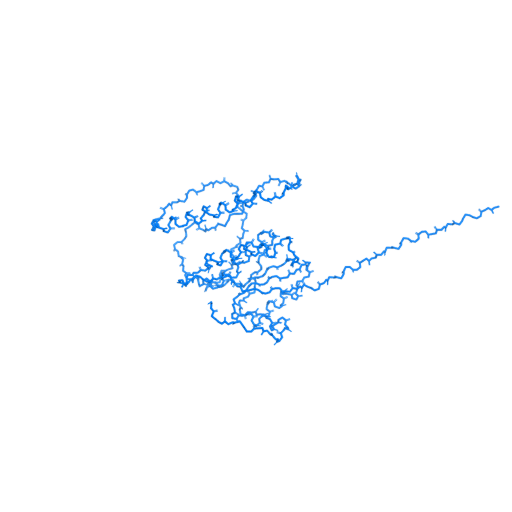A 1 192 ? -0.251 1.252 18.174 1.00 94.56 192 LYS A O 1
ATOM 1503 N N . ASN A 1 193 ? 1.148 2.118 16.630 1.00 94.50 193 ASN A N 1
ATOM 1504 C CA . ASN A 1 193 ? 0.944 3.524 16.970 1.00 94.50 193 ASN A CA 1
ATOM 1505 C C . ASN A 1 193 ? -0.263 4.150 16.264 1.00 94.50 193 ASN A C 1
ATOM 1507 O O . ASN A 1 193 ? -0.694 5.229 16.667 1.00 94.50 193 ASN A O 1
ATOM 1511 N N . TYR A 1 194 ? -0.867 3.476 15.287 1.00 94.19 194 TYR A N 1
ATOM 1512 C CA . TYR A 1 194 ? -2.100 3.937 14.665 1.00 94.19 194 TYR A CA 1
ATOM 1513 C C . TYR A 1 194 ? -3.272 3.898 15.665 1.00 94.19 194 TYR A C 1
ATOM 1515 O O . TYR A 1 194 ? -3.560 2.871 16.288 1.00 94.19 194 TYR A O 1
ATOM 1523 N N . LYS A 1 195 ? -3.923 5.054 15.865 1.00 91.50 195 LYS A N 1
ATOM 1524 C CA . LYS A 1 195 ? -5.063 5.246 16.792 1.00 91.50 195 LYS A CA 1
ATOM 1525 C C . LYS A 1 195 ? -6.294 5.876 16.140 1.00 91.50 195 LYS A C 1
ATOM 1527 O O . LYS A 1 195 ? -7.278 6.128 16.830 1.00 91.50 195 LYS A O 1
ATOM 1532 N N . ARG A 1 196 ? -6.225 6.183 14.842 1.00 90.06 196 ARG A N 1
ATOM 1533 C CA . ARG A 1 196 ? -7.346 6.776 14.100 1.00 90.06 196 ARG A CA 1
ATOM 1534 C C . ARG A 1 196 ? -8.351 5.684 13.717 1.00 90.06 196 ARG A C 1
ATOM 1536 O O . ARG A 1 196 ? -8.061 4.498 13.836 1.00 90.06 196 ARG A O 1
ATOM 1543 N N . SER A 1 197 ? -9.543 6.096 13.299 1.00 90.12 197 SER A N 1
ATOM 1544 C CA . SER A 1 197 ? -10.547 5.189 12.741 1.00 90.12 197 SER A CA 1
ATOM 1545 C C . SER A 1 197 ? -10.147 4.711 11.349 1.00 90.12 197 SER A C 1
ATOM 1547 O O . SER A 1 197 ? -9.626 5.502 10.565 1.00 90.12 197 SER A O 1
ATOM 1549 N N . GLY A 1 198 ? -10.506 3.472 11.025 1.00 94.31 198 GLY A N 1
ATOM 1550 C CA . GLY A 1 198 ? -10.245 2.862 9.726 1.00 94.31 198 GLY A CA 1
ATOM 1551 C C . GLY A 1 198 ? -9.204 1.754 9.807 1.00 94.31 198 GLY A C 1
ATOM 1552 O O . GLY A 1 198 ? -8.558 1.545 10.834 1.00 94.31 198 GLY A O 1
ATOM 1553 N N . ASN A 1 199 ? -9.081 1.024 8.712 1.00 97.81 199 ASN A N 1
ATOM 1554 C CA . ASN A 1 199 ? -8.131 -0.059 8.537 1.00 97.81 199 ASN A CA 1
ATOM 1555 C C . ASN A 1 199 ? -6.863 0.441 7.840 1.00 97.81 199 ASN A C 1
ATOM 1557 O O . ASN A 1 199 ? -6.830 1.535 7.265 1.00 97.81 199 ASN A O 1
ATOM 1561 N N . ILE A 1 200 ? -5.809 -0.363 7.918 1.00 98.06 200 ILE A N 1
ATOM 1562 C CA . ILE A 1 200 ? -4.491 -0.031 7.383 1.00 98.06 200 ILE A CA 1
ATOM 1563 C C . ILE A 1 200 ? -4.268 -0.850 6.116 1.00 98.06 200 ILE A C 1
ATOM 1565 O O . ILE A 1 200 ? -4.446 -2.064 6.145 1.00 98.06 200 ILE A O 1
ATOM 1569 N N . LEU A 1 201 ? -3.857 -0.203 5.028 1.00 98.38 201 LEU A N 1
ATOM 1570 C CA . LEU A 1 201 ? -3.369 -0.862 3.818 1.00 98.38 201 LEU A CA 1
ATOM 1571 C C . LEU A 1 201 ? -1.852 -0.677 3.721 1.00 98.38 201 LEU A C 1
ATOM 1573 O O . LEU A 1 201 ? -1.360 0.448 3.768 1.00 98.38 201 LEU A O 1
ATOM 1577 N N . ILE A 1 202 ? -1.116 -1.771 3.573 1.00 97.38 202 ILE A N 1
ATOM 1578 C CA . ILE A 1 202 ? 0.338 -1.783 3.419 1.00 97.38 202 ILE A CA 1
ATOM 1579 C C . ILE A 1 202 ? 0.662 -2.390 2.058 1.00 97.38 202 ILE A C 1
ATOM 1581 O O . ILE A 1 202 ? 0.180 -3.477 1.747 1.00 97.38 202 ILE A O 1
ATOM 1585 N N . CYS A 1 203 ? 1.480 -1.710 1.259 1.00 95.50 203 CYS A N 1
ATOM 1586 C CA . CYS A 1 203 ? 1.991 -2.232 -0.005 1.00 95.50 203 CYS A CA 1
ATOM 1587 C C . CYS A 1 203 ? 3.508 -2.405 0.053 1.00 95.50 203 CYS A C 1
ATOM 1589 O O . CYS A 1 203 ? 4.218 -1.460 0.395 1.00 95.50 203 CYS A O 1
ATOM 1591 N N . TRP A 1 204 ? 4.017 -3.582 -0.31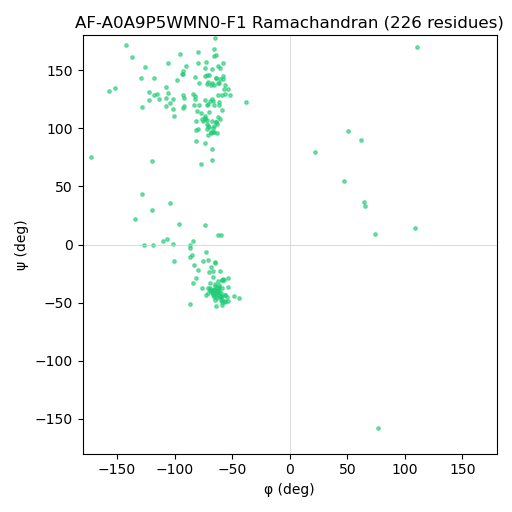6 1.00 93.50 204 TRP A N 1
ATOM 1592 C CA . TRP A 1 204 ? 5.445 -3.893 -0.181 1.00 93.50 204 TRP A CA 1
ATOM 1593 C C . TRP A 1 204 ? 6.024 -4.726 -1.334 1.00 93.50 204 TRP A C 1
ATOM 1595 O O . TRP A 1 204 ? 5.297 -5.187 -2.221 1.00 93.50 204 TRP A O 1
ATOM 1605 N N . GLU A 1 205 ? 7.350 -4.888 -1.329 1.00 88.31 205 GLU A N 1
ATOM 1606 C CA . GLU A 1 205 ? 8.074 -5.884 -2.131 1.00 88.31 205 GLU A CA 1
ATOM 1607 C C . GLU A 1 205 ? 7.887 -7.298 -1.565 1.00 88.31 205 GLU A C 1
ATOM 1609 O O . GLU A 1 205 ? 7.789 -7.468 -0.351 1.00 88.31 205 GLU A O 1
ATOM 1614 N N . HIS A 1 206 ? 7.820 -8.300 -2.451 1.00 84.81 206 HIS A N 1
ATOM 1615 C CA . HIS A 1 206 ? 7.436 -9.669 -2.097 1.00 84.81 206 HIS A CA 1
ATOM 1616 C C . HIS A 1 206 ? 8.363 -10.319 -1.060 1.00 84.81 206 HIS A C 1
ATOM 1618 O O . HIS A 1 206 ? 7.848 -10.904 -0.110 1.00 84.81 206 HIS A O 1
ATOM 1624 N N . ASP A 1 207 ? 9.682 -10.128 -1.173 1.00 83.81 207 ASP A N 1
ATOM 1625 C CA . ASP A 1 207 ? 10.685 -10.751 -0.292 1.00 83.81 207 ASP A CA 1
ATOM 1626 C C . ASP A 1 207 ? 10.493 -10.393 1.188 1.00 83.81 207 ASP A C 1
ATOM 1628 O O . ASP A 1 207 ? 10.809 -11.175 2.077 1.00 83.81 207 ASP A O 1
ATOM 1632 N N . ALA A 1 208 ? 9.959 -9.202 1.466 1.00 86.81 208 ALA A N 1
ATOM 1633 C CA . ALA A 1 208 ? 9.814 -8.687 2.825 1.00 86.81 208 ALA A CA 1
ATOM 1634 C C . ALA A 1 208 ? 8.385 -8.827 3.383 1.00 86.81 208 ALA A C 1
ATOM 1636 O O . ALA A 1 208 ? 8.126 -8.438 4.524 1.00 86.81 208 ALA A O 1
ATOM 1637 N N . LEU A 1 209 ? 7.441 -9.388 2.615 1.00 87.56 209 LEU A N 1
ATOM 1638 C CA . LEU A 1 209 ? 6.068 -9.584 3.089 1.00 87.56 209 LEU A CA 1
ATOM 1639 C C . LEU A 1 209 ? 6.009 -10.575 4.257 1.00 87.56 209 LEU A C 1
ATOM 1641 O O . LEU A 1 209 ? 5.328 -10.290 5.242 1.00 87.56 209 LEU A O 1
ATOM 1645 N N . THR A 1 210 ? 6.738 -11.691 4.175 1.00 88.00 210 THR A N 1
ATOM 1646 C CA . THR A 1 210 ? 6.798 -12.708 5.238 1.00 88.00 210 THR A CA 1
ATOM 1647 C C . THR A 1 210 ? 7.298 -12.094 6.547 1.00 88.00 210 THR A C 1
ATOM 1649 O O . THR A 1 210 ? 6.598 -12.140 7.558 1.00 88.00 210 THR A O 1
ATOM 1652 N N . ASP A 1 211 ? 8.433 -11.392 6.501 1.00 89.31 211 ASP A N 1
ATOM 1653 C CA . ASP A 1 211 ? 9.036 -10.725 7.660 1.00 89.31 211 ASP A CA 1
ATOM 1654 C C . ASP A 1 211 ? 8.103 -9.687 8.307 1.00 89.31 211 ASP A C 1
ATOM 1656 O O . ASP A 1 211 ? 8.068 -9.524 9.533 1.00 89.31 211 ASP A O 1
ATOM 1660 N N . ILE A 1 212 ? 7.328 -8.959 7.495 1.00 91.06 212 ILE A N 1
ATOM 1661 C CA . ILE A 1 212 ? 6.323 -8.013 7.992 1.00 91.06 212 ILE A CA 1
ATOM 1662 C C . ILE A 1 212 ? 5.214 -8.755 8.740 1.00 91.06 212 ILE A C 1
ATOM 1664 O O . ILE A 1 212 ? 4.852 -8.335 9.842 1.00 91.06 212 ILE A O 1
ATOM 1668 N N . VAL A 1 213 ? 4.675 -9.834 8.170 1.00 90.62 213 VAL A N 1
ATOM 1669 C CA . VAL A 1 213 ? 3.582 -10.612 8.775 1.00 90.62 213 VAL A CA 1
ATOM 1670 C C . VAL A 1 213 ? 4.027 -11.235 10.105 1.00 90.62 213 VAL A C 1
ATOM 1672 O O . VAL A 1 213 ? 3.354 -11.042 11.124 1.00 90.62 213 VAL A O 1
ATOM 1675 N N . GLU A 1 214 ? 5.213 -11.844 10.140 1.00 89.69 214 GLU A N 1
ATOM 1676 C CA . GLU A 1 214 ? 5.814 -12.378 11.369 1.00 89.69 214 GLU A CA 1
ATOM 1677 C C . GLU A 1 214 ? 6.028 -11.280 12.420 1.00 89.69 214 GLU A C 1
ATOM 1679 O O . GLU A 1 214 ? 5.666 -11.420 13.594 1.00 89.69 214 GLU A O 1
ATOM 1684 N N . SER A 1 215 ? 6.553 -10.124 12.002 1.00 91.44 215 SER A N 1
ATOM 1685 C CA . SER A 1 215 ? 6.749 -8.970 12.883 1.00 91.44 215 SER A CA 1
ATOM 1686 C C . SER A 1 215 ? 5.425 -8.455 13.461 1.00 91.44 215 SER A C 1
ATOM 1688 O O . SER A 1 215 ? 5.371 -8.077 14.641 1.00 91.44 215 SER A O 1
ATOM 1690 N N . LEU A 1 216 ? 4.337 -8.484 12.687 1.00 90.88 216 LEU A N 1
ATOM 1691 C CA . LEU A 1 216 ? 2.990 -8.127 13.145 1.00 90.88 216 LEU A CA 1
ATOM 1692 C C . LEU A 1 216 ? 2.378 -9.162 14.105 1.00 90.88 216 LEU A C 1
ATOM 1694 O O . LEU A 1 216 ? 1.455 -8.812 14.846 1.00 90.88 216 LEU A O 1
ATOM 1698 N N . GLY A 1 217 ? 2.965 -10.358 14.203 1.00 87.75 217 GLY A N 1
ATOM 1699 C CA . GLY A 1 217 ? 2.658 -11.368 15.216 1.00 87.75 217 GLY A CA 1
ATOM 1700 C C . GLY A 1 217 ? 1.910 -12.592 14.695 1.00 87.75 217 GLY A C 1
ATOM 1701 O O . GLY A 1 217 ? 1.373 -13.336 15.516 1.00 87.75 217 GLY A O 1
ATOM 1702 N N . ASP A 1 218 ? 1.861 -12.789 13.379 1.00 83.56 218 ASP A N 1
ATOM 1703 C CA . ASP A 1 218 ? 1.337 -14.006 12.764 1.00 83.56 218 ASP A CA 1
ATOM 1704 C C . ASP A 1 218 ? 2.508 -14.911 12.359 1.00 83.56 218 ASP A C 1
ATOM 1706 O O . ASP A 1 218 ? 3.291 -14.571 11.476 1.00 83.56 218 ASP A O 1
ATOM 1710 N N . ASN A 1 219 ? 2.661 -16.035 13.064 1.00 74.81 219 ASN A N 1
ATOM 1711 C CA . ASN A 1 219 ? 3.772 -16.968 12.852 1.00 74.81 219 ASN A CA 1
ATOM 1712 C C . ASN A 1 219 ? 3.475 -18.001 11.748 1.00 74.81 219 ASN A C 1
ATOM 1714 O O . ASN A 1 219 ? 4.350 -18.803 11.443 1.00 74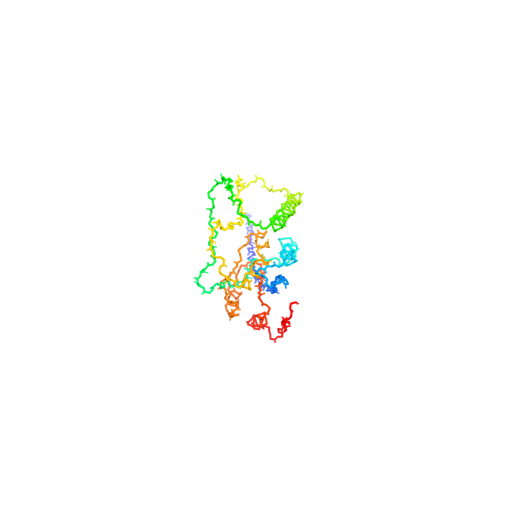.81 219 ASN A O 1
ATOM 1718 N N . ASP A 1 220 ? 2.268 -17.984 11.170 1.00 76.88 220 ASP A N 1
ATOM 1719 C CA . ASP A 1 220 ? 1.872 -18.828 10.035 1.00 76.88 220 ASP A CA 1
ATOM 1720 C C . ASP A 1 220 ? 1.860 -17.998 8.735 1.00 76.88 220 ASP A C 1
ATOM 1722 O O . ASP A 1 220 ? 1.002 -18.166 7.862 1.00 76.88 220 ASP A O 1
ATOM 1726 N N . ALA A 1 221 ? 2.808 -17.060 8.621 1.00 74.50 221 ALA A N 1
ATOM 1727 C CA . ALA A 1 221 ? 2.937 -16.177 7.472 1.00 74.50 221 ALA A CA 1
ATOM 1728 C C . ALA A 1 221 ? 3.084 -16.994 6.172 1.00 74.50 221 ALA A C 1
ATOM 1730 O O . ALA A 1 221 ? 3.924 -17.896 6.105 1.00 74.50 221 ALA A O 1
ATOM 1731 N N . PRO A 1 222 ? 2.295 -16.703 5.121 1.00 74.44 222 PRO A N 1
ATOM 1732 C CA . PRO A 1 222 ? 2.455 -17.383 3.847 1.00 74.44 222 PRO A CA 1
ATOM 1733 C C . PRO A 1 222 ? 3.804 -17.014 3.228 1.00 74.44 222 PRO A C 1
ATOM 1735 O O . PRO A 1 222 ? 4.187 -15.846 3.215 1.00 74.44 222 PRO A O 1
ATOM 1738 N N . GLU A 1 223 ? 4.493 -18.006 2.674 1.00 74.50 223 GLU A N 1
ATOM 1739 C CA . GLU A 1 223 ? 5.679 -17.773 1.858 1.00 74.50 223 GLU A CA 1
ATOM 1740 C C . GLU A 1 223 ? 5.244 -17.220 0.497 1.00 74.50 223 GLU A C 1
ATOM 1742 O O . GLU A 1 223 ? 4.402 -17.804 -0.197 1.00 74.50 223 GLU A O 1
ATOM 1747 N N . TYR A 1 224 ? 5.781 -16.057 0.135 1.00 68.12 224 TYR A N 1
ATOM 1748 C CA . TYR A 1 224 ? 5.500 -15.419 -1.143 1.00 68.12 224 TYR A CA 1
ATOM 1749 C C . TYR A 1 224 ? 6.556 -15.873 -2.142 1.00 68.12 224 TYR A C 1
ATOM 1751 O O . TYR A 1 224 ? 7.734 -15.632 -1.905 1.00 68.12 224 TYR A O 1
ATOM 1759 N N . PRO A 1 225 ? 6.167 -16.539 -3.237 1.00 67.31 225 PRO A N 1
ATOM 1760 C CA . PRO A 1 225 ? 7.148 -17.114 -4.132 1.00 67.31 225 PRO A CA 1
ATOM 1761 C C . PRO A 1 225 ? 7.896 -16.015 -4.903 1.00 67.31 225 PRO A C 1
ATOM 1763 O O . PRO A 1 225 ? 7.289 -15.044 -5.363 1.00 67.31 225 PRO A O 1
ATOM 1766 N N . ASP A 1 226 ? 9.206 -16.210 -5.070 1.00 60.91 226 ASP A N 1
ATOM 1767 C CA . ASP A 1 226 ? 10.143 -15.260 -5.697 1.00 60.91 226 ASP A CA 1
ATOM 1768 C C . ASP A 1 226 ? 9.866 -15.011 -7.191 1.00 60.91 226 ASP A C 1
ATOM 1770 O O . ASP A 1 226 ? 10.407 -14.084 -7.802 1.00 60.91 226 ASP A O 1
ATOM 1774 N N . ASN A 1 227 ? 9.058 -15.862 -7.831 1.00 56.47 227 ASN A N 1
ATOM 1775 C CA . ASN A 1 227 ? 8.742 -15.715 -9.243 1.00 56.47 227 ASN A CA 1
ATOM 1776 C C . ASN A 1 227 ? 7.606 -14.700 -9.470 1.00 56.47 227 ASN A C 1
ATOM 1778 O O . ASN A 1 227 ? 6.516 -14.790 -8.906 1.00 56.47 227 ASN A O 1
ATOM 1782 N N . GLU A 1 228 ? 7.911 -13.712 -10.317 1.00 51.84 228 GLU A N 1
ATOM 1783 C CA . GLU A 1 228 ? 6.981 -12.733 -10.904 1.00 51.84 228 GLU A CA 1
ATOM 1784 C C . GLU A 1 228 ? 5.894 -13.388 -11.764 1.00 51.84 228 GLU A C 1
ATOM 1786 O O . GLU A 1 228 ? 6.231 -14.268 -12.592 1.00 51.84 228 GLU A O 1
#

Mean predicted aligned error: 16.18 Å

Nearest PDB structures (foldseek):
  7ufp-assembly1_I  TM=4.435E-01  e=1.086E+00  Methanothermus fervidus DSM 2088

Secondary structure (DSSP, 8-state):
--------------------PPPPEEEEEPPPPPTT--SS--HHHHHHHHHHHHHHSTTSTT-EEEEEEPPP--TT-PPPPP-PPPPS------------HHHHHHHHHHHHHHHHHHHHHHTTPPPPPS-S------------S--S------TTTTHHHHHHHHHHHHHT-PEE--S-TT-HHHHHHHHHH--SSSEEEEEE-GGGHHHHHHHHT-SSPPPPPS--

Radius of gyration: 24.1 Å; Cα contacts (8 Å, |Δi|>4): 250; chains: 1; bounding box: 75×48×85 Å

Foldseek 3Di:
DDDDDDDPPPPPPPPPPPDQDQFAEAEAEFFDADPVQDAAHDPRSLVLLLCVCVDCNPPHPQFADAAAEAAFDDVPDDHDDDPDQDPDDDDDDADDDDDPPVVVVVVVVVVVVVVVVVVVVVVPDDDDDPPDDDDDRDDDPDPDRDDPDPDDDSNQRVRQVSSNVNRCVNRVHDYHHPHHQQCLLVVLVVSVPDDDDGHYYYYHHQVCQQVNCVNVPDPPRDRRDPDD

Sequence (228 aa):
MKLLSVSALSLVLLSTLATASKPTVYLIRHGEKPSDGSTGLSSAGEQRAQCLRKVFGASSDYNIGYIMAQAYKSDRGQQPMPMQPQPNGQPQQQPQQQQPPQLQQQQQQQQLQLQQQQAQFHQQRPPLPQHLPQQPIQYQPQMPQAIDEMTIIDGSRERPFLTVEPLAEDLGLTVDTSCDRDDPKCVKNAVKNYKRSGNILICWEHDALTDIVESLGDNDAPEYPDNE

pLDDT: mean 71.11, std 22.25, range [28.67, 98.38]

Solvent-accessible surface area (backbone atoms only — not comparable to full-atom values): 14390 Å² total; per-residue (Å²): 138,84,85,81,81,81,78,80,81,79,81,78,79,79,79,79,77,79,76,81,71,80,61,56,78,46,80,44,66,39,43,42,65,31,92,85,71,54,63,40,56,18,76,68,13,50,52,49,14,55,48,40,37,75,60,50,23,89,92,28,93,59,42,64,59,43,41,36,20,35,22,68,70,50,104,76,79,61,76,82,80,81,92,68,90,77,82,84,86,76,90,78,82,75,82,86,71,90,61,61,72,66,60,53,48,49,53,52,51,50,50,50,50,51,50,52,52,54,53,56,54,62,76,71,57,78,87,73,80,91,83,65,90,88,69,87,81,78,88,68,89,78,73,80,85,80,73,100,68,91,71,83,61,72,26,76,38,47,21,16,40,64,24,46,44,61,32,26,61,76,66,74,47,68,72,43,46,86,34,48,68,92,33,35,64,50,49,36,49,54,60,72,67,59,79,72,78,47,15,37,39,37,23,30,61,60,88,44,49,39,55,33,37,41,55,67,68,41,88,81,49,68,84,62,73,89,75,129